Protein AF-0000000082425019 (afdb_homodimer)

Nearest PDB structures (foldseek):
  4k00-assembly1_A  TM=8.707E-01  e=5.272E-11  Synechocystis sp. PCC 6803 substr. Kazusa
  5v10-assembly1_B-2  TM=9.049E-01  e=1.355E-10  Pseudomonas aeruginosa PAO1
  5v10-assembly1_A-2  TM=8.389E-01  e=7.778E-11  Pseudomonas aeruginosa PAO1
  5vpj-assembly3_L  TM=8.781E-01  e=9.468E-10  Actinomadura verrucosospora
  5vpj-assembly1_A  TM=8.728E-01  e=1.001E-09  Actinomadura verrucosospora

Sequence (268 aa):
MPFIAKYMVYLSDTDAAGIVHFANYLRFVERAEEDFYRSMGLPKIYEFMPRIEAFIRYESPIRRGDSISVELSLEEARTRAVRYGFNIFNDSTGIRAAYGHVAAACVEMSEGTMRAIKCPREVIEAWTKVGGPTMPFIAKYMVYLSDTDAAGIVHFANYLRFVERAEEDFYRSMGLPKIYEFMPRIEAFIRYESPIRRGDSISVELSLEEARTRAVRYGFNIFNDSTGIRAAYGHVAAACVEMSEGTMRAIKCPREVIEAWTKVGGPT

Solvent-accessible surface area (backbone atoms only — not comparable to full-atom values): 13930 Å² total; per-residue (Å²): 88,60,45,76,40,76,45,75,37,48,72,88,47,36,43,97,84,61,26,49,35,78,52,47,55,55,51,52,52,48,51,40,50,51,52,50,31,42,76,70,74,40,70,69,55,65,80,36,36,56,66,41,32,39,38,40,38,46,70,44,87,50,41,65,73,33,38,34,36,39,35,38,28,28,70,43,81,50,67,41,30,40,30,30,34,37,40,32,29,30,63,75,79,70,43,64,23,32,38,42,36,39,29,28,32,24,40,45,82,51,96,90,36,82,38,81,35,71,49,54,65,69,59,55,53,55,41,61,59,21,30,42,91,126,87,61,46,75,42,75,47,76,38,48,70,86,47,37,43,99,84,60,27,50,34,77,53,48,56,55,50,53,50,49,51,39,51,50,51,50,32,42,76,69,74,39,70,72,55,64,81,36,36,57,65,41,32,41,38,39,39,49,70,43,87,49,41,66,74,33,36,34,38,40,36,36,27,29,69,43,81,51,66,41,29,39,30,30,34,38,38,32,31,31,62,76,79,68,42,63,25,31,36,39,36,40,29,29,32,24,41,42,83,51,97,89,36,81,39,82,35,70,47,53,65,70,58,54,52,55,42,61,58,22,28,43,90,126

Radius of gyration: 18.85 Å; Cα contacts (8 Å, |Δi|>4): 592; chains: 2; bounding box: 46×52×38 Å

Secondary structure (DSSP, 8-state):
--EEEEEE--GGGB-TTSSB-HHHHHHHHHHHHHHHHHHTT-TTGGGG--EEEEEEEE-S---TT-EEEEEEEEEEE-SSEEEEEEEEEETTTTEEEEEEEEEEE-EEEETTEEEE-PPPHHHHHHHHTS----/--EEEEEE--GGGB-TTSSB-HHHHHHHHHHHHHHHHHHTT-TTGGGG--EEEEEEEE-S---TT-EEEEEEEEEEE-SSEEEEEEEEEETTTTEEEEEEEEEEE-EEEETTEEEE-PPPHHHHHHHHHT----

pLDDT: mean 94.66, std 8.31, range [38.37, 98.93]

Foldseek 3Di:
DWQKDKDAAAPVQCDPVQFGDPVCVVVVVLVSVQVLCVVLVRNPQSVQWDWPDWDKDFDATHGHGWMKMKTKAWDDDDQFKTKIKIWIAGPVVRGTGMIIIIIIGGWDDDPNDTHTGGDDPSVVVSRVVNHDPD/DWQKDKDAAAPVQCDPVQFGDPVCVVVVVLVSVQVLCVVLVRNPQSVQWDWPDWDKDFDATHHHGWMKMKTKAWDDDDQFKTKIKIWIAGPVVRGTGMIIIIIIGGWDDDPNDTHTGGDDPSVVVSRVVNHDDD

Structure (mmCIF, N/CA/C/O backbone):
data_AF-0000000082425019-model_v1
#
loop_
_entity.id
_entity.type
_entity.pdbx_description
1 polymer Thioesterase
#
loop_
_atom_site.group_PDB
_atom_site.id
_atom_site.type_symbol
_atom_site.label_atom_id
_atom_site.label_alt_id
_atom_site.label_comp_id
_atom_site.label_asym_id
_atom_site.label_entity_id
_atom_site.label_seq_id
_atom_site.pdbx_PDB_ins_code
_atom_site.Cartn_x
_atom_site.Cartn_y
_atom_site.Cartn_z
_atom_site.occupancy
_atom_site.B_iso_or_equiv
_atom_site.auth_seq_id
_atom_site.auth_comp_id
_atom_site.auth_asym_id
_atom_site.auth_atom_id
_atom_site.pdbx_PDB_model_num
ATOM 1 N N . MET A 1 1 ? -16.131 11.904 15.981 1 90.99 1 MET A N 1
ATOM 2 C CA . MET A 1 1 ? -16.673 11.102 14.887 1 90.99 1 MET A CA 1
ATOM 3 C C . MET A 1 1 ? -15.652 10.953 13.764 1 90.99 1 MET A C 1
ATOM 5 O O . MET A 1 1 ? -14.922 11.896 13.454 1 90.99 1 MET A O 1
ATOM 9 N N . PRO A 1 2 ? -15.619 9.783 13.18 1 96.37 2 PRO A N 1
ATOM 10 C CA . PRO A 1 2 ? -14.658 9.609 12.089 1 96.37 2 PRO A CA 1
ATOM 11 C C . PRO A 1 2 ? -14.904 10.569 10.927 1 96.37 2 PRO A C 1
ATOM 13 O O . PRO A 1 2 ? -16.024 11.054 10.749 1 96.37 2 PRO A O 1
ATOM 16 N N . PHE A 1 3 ? -13.886 10.929 10.256 1 97.89 3 PHE A N 1
ATOM 17 C CA . PHE A 1 3 ? -14.006 11.671 9.007 1 97.89 3 PHE A CA 1
ATOM 18 C C . PHE A 1 3 ? -14.338 10.735 7.851 1 97.89 3 PHE A C 1
ATOM 20 O O . PHE A 1 3 ? -13.7 9.692 7.686 1 97.89 3 PHE A O 1
ATOM 27 N N . ILE A 1 4 ? -15.301 11.142 7.016 1 98.24 4 ILE A N 1
ATOM 28 C CA . ILE A 1 4 ? -15.715 10.292 5.905 1 98.24 4 ILE A CA 1
ATOM 29 C C . ILE A 1 4 ? -15.598 11.066 4.593 1 98.24 4 ILE A C 1
ATOM 31 O O . ILE A 1 4 ? -16.087 12.192 4.484 1 98.24 4 ILE A O 1
ATOM 35 N N . ALA A 1 5 ? -14.936 10.55 3.606 1 98.64 5 ALA A N 1
ATOM 36 C CA . ALA A 1 5 ? -14.847 11.07 2.244 1 98.64 5 ALA A CA 1
ATOM 37 C C . ALA A 1 5 ? -15.371 10.054 1.234 1 98.64 5 ALA A C 1
ATOM 39 O O . ALA A 1 5 ? -15.228 8.844 1.43 1 98.64 5 ALA A O 1
ATOM 40 N N . LYS A 1 6 ? -15.931 10.557 0.146 1 98.65 6 LYS A N 1
ATOM 41 C CA . LYS A 1 6 ? -16.508 9.688 -0.876 1 98.65 6 LYS A CA 1
ATOM 42 C C . LYS A 1 6 ? -15.822 9.895 -2.223 1 98.65 6 LYS A C 1
ATOM 44 O O . LYS A 1 6 ? -15.499 11.025 -2.594 1 98.65 6 LYS A O 1
ATOM 49 N N . TYR A 1 7 ? -15.708 8.779 -2.901 1 98.78 7 TYR A N 1
ATOM 50 C CA . TYR A 1 7 ? -15.052 8.848 -4.202 1 98.78 7 TYR A CA 1
ATOM 51 C C . TYR A 1 7 ? -15.724 7.914 -5.202 1 98.78 7 TYR A C 1
ATOM 53 O O . TYR A 1 7 ? -16.293 6.889 -4.818 1 98.78 7 TYR A O 1
ATOM 61 N N . MET A 1 8 ? -15.602 8.291 -6.432 1 98.58 8 MET A N 1
ATOM 62 C CA . MET A 1 8 ? -15.953 7.408 -7.541 1 98.58 8 MET A CA 1
ATOM 63 C C . MET A 1 8 ? -14.733 6.63 -8.024 1 98.58 8 MET A C 1
ATOM 65 O O . MET A 1 8 ? -13.627 7.17 -8.073 1 98.58 8 MET A O 1
ATOM 69 N N . VAL A 1 9 ? -14.989 5.385 -8.391 1 98.79 9 VAL A N 1
ATOM 70 C CA . VAL A 1 9 ? -13.911 4.547 -8.906 1 98.79 9 VAL A CA 1
ATOM 71 C C . VAL A 1 9 ? -13.882 4.622 -10.431 1 98.79 9 VAL A C 1
ATOM 73 O O . VAL A 1 9 ? -14.878 4.319 -11.093 1 98.79 9 VAL A O 1
ATOM 76 N N . TYR A 1 10 ? -12.793 4.971 -11.006 1 98.68 10 TYR A N 1
ATOM 77 C CA . TYR A 1 10 ? -12.625 5.12 -12.447 1 98.68 10 TYR A CA 1
ATOM 78 C C . TYR A 1 10 ? -11.849 3.945 -13.03 1 98.68 10 TYR A C 1
ATOM 80 O O . TYR A 1 10 ? -11.304 3.124 -12.289 1 98.68 10 TYR A O 1
ATOM 88 N N . LEU A 1 11 ? -11.799 3.854 -14.299 1 98.21 11 LEU A N 1
ATOM 89 C CA . LEU A 1 11 ? -11.116 2.776 -15.005 1 98.21 11 LEU A CA 1
ATOM 90 C C . LEU A 1 11 ? -9.635 2.742 -14.642 1 98.21 11 LEU A C 1
ATOM 92 O O . LEU A 1 11 ? -9.055 1.666 -14.481 1 98.21 11 LEU A O 1
ATOM 96 N N . SER A 1 12 ? -8.962 3.855 -14.455 1 97.9 12 SER A N 1
ATOM 97 C CA . SER A 1 12 ? -7.534 3.972 -14.178 1 97.9 12 SER A CA 1
ATOM 98 C C . SER A 1 12 ? -7.193 3.429 -12.794 1 97.9 12 SER A C 1
ATOM 100 O O . SER A 1 12 ? -6.022 3.21 -12.479 1 97.9 12 SER A O 1
ATOM 102 N N . ASP A 1 13 ? -8.236 3.24 -11.967 1 98.35 13 ASP A N 1
ATOM 103 C CA . ASP A 1 13 ? -8.02 2.711 -10.624 1 98.35 13 ASP A CA 1
ATOM 104 C C . ASP A 1 13 ? -7.938 1.186 -10.641 1 98.35 13 ASP A C 1
ATOM 106 O O . ASP A 1 13 ? -7.557 0.569 -9.644 1 98.35 13 ASP A O 1
ATOM 110 N N . THR A 1 14 ? -8.375 0.572 -11.762 1 97.24 14 THR A N 1
ATOM 111 C CA . THR A 1 14 ? -8.531 -0.877 -11.822 1 97.24 14 THR A CA 1
ATOM 112 C C . THR A 1 14 ? -7.343 -1.52 -12.532 1 97.24 14 THR A C 1
ATOM 114 O O . THR A 1 14 ? -6.466 -0.821 -13.043 1 97.24 14 THR A O 1
ATOM 117 N N . ASP A 1 15 ? -7.299 -2.84 -12.409 1 94.48 15 ASP A N 1
ATOM 118 C CA . ASP A 1 15 ? -6.235 -3.6 -13.058 1 94.48 15 ASP A CA 1
ATOM 119 C C . ASP A 1 15 ? -6.81 -4.632 -14.026 1 94.48 15 ASP A C 1
ATOM 121 O O . ASP A 1 15 ? -7.994 -4.583 -14.362 1 94.48 15 ASP A O 1
ATOM 125 N N . ALA A 1 16 ? -5.962 -5.526 -14.578 1 90.96 16 ALA A N 1
ATOM 126 C CA . ALA A 1 16 ? -6.332 -6.463 -15.636 1 90.96 16 ALA A CA 1
ATOM 127 C C . ALA A 1 16 ? -7.351 -7.482 -15.134 1 90.96 16 ALA A C 1
ATOM 129 O O . ALA A 1 16 ? -8.008 -8.156 -15.93 1 90.96 16 ALA A O 1
ATOM 130 N N . ALA A 1 17 ? -7.48 -7.617 -13.744 1 89.28 17 ALA A N 1
ATOM 131 C CA . ALA A 1 17 ? -8.46 -8.537 -13.174 1 89.28 17 ALA A CA 1
ATOM 132 C C . ALA A 1 17 ? -9.84 -7.89 -13.097 1 89.28 17 ALA A C 1
ATOM 134 O O . ALA A 1 17 ? -10.802 -8.517 -12.647 1 89.28 17 ALA A O 1
ATOM 135 N N . GLY A 1 18 ? -9.932 -6.569 -13.481 1 91.44 18 GLY A N 1
ATOM 136 C CA . GLY A 1 18 ? -11.211 -5.878 -13.534 1 91.44 18 GLY A CA 1
ATOM 137 C C . GLY A 1 18 ? -11.629 -5.293 -12.199 1 91.44 18 GLY A C 1
ATOM 138 O O . GLY A 1 18 ? -12.798 -4.955 -12.002 1 91.44 18 GLY A O 1
ATOM 139 N N . ILE A 1 19 ? -10.726 -5.258 -11.294 1 94.92 19 ILE A N 1
ATOM 140 C CA . ILE A 1 19 ? -11.007 -4.715 -9.97 1 94.92 19 ILE A CA 1
ATOM 141 C C . ILE A 1 19 ? -9.978 -3.641 -9.624 1 94.92 19 ILE A C 1
ATOM 143 O O . ILE A 1 19 ? -8.971 -3.49 -10.32 1 94.92 19 ILE A O 1
ATOM 147 N N . VAL A 1 20 ? -10.253 -2.879 -8.614 1 97.82 20 VAL A N 1
ATOM 148 C CA . VAL A 1 20 ? -9.301 -1.869 -8.164 1 97.82 20 VAL A CA 1
ATOM 149 C C . VAL A 1 20 ? -7.981 -2.536 -7.782 1 97.82 20 VAL A C 1
ATOM 151 O O . VAL A 1 20 ? -7.969 -3.528 -7.05 1 97.82 20 VAL A O 1
ATOM 154 N N . HIS A 1 21 ? -6.903 -1.988 -8.275 1 97.85 21 HIS A N 1
ATOM 155 C CA . HIS A 1 21 ? -5.571 -2.466 -7.924 1 97.85 21 HIS A CA 1
ATOM 156 C C . HIS A 1 21 ? -5.312 -2.329 -6.428 1 97.85 21 HIS A C 1
ATOM 158 O O . HIS A 1 21 ? -5.643 -1.304 -5.828 1 97.85 21 HIS A O 1
ATOM 164 N N . PHE A 1 22 ? -4.684 -3.283 -5.834 1 98.2 22 PHE A N 1
ATOM 165 C CA . PHE A 1 22 ? -4.565 -3.339 -4.381 1 98.2 22 PHE A CA 1
ATOM 166 C C . PHE A 1 22 ? -3.804 -2.128 -3.853 1 98.2 22 PHE A C 1
ATOM 168 O O . PHE A 1 22 ? -4.118 -1.612 -2.779 1 98.2 22 PHE A O 1
ATOM 175 N N . ALA A 1 23 ? -2.81 -1.614 -4.569 1 98.38 23 ALA A N 1
ATOM 176 C CA . ALA A 1 23 ? -2.03 -0.461 -4.126 1 98.38 23 ALA A CA 1
ATOM 177 C C . ALA A 1 23 ? -2.868 0.814 -4.16 1 98.38 23 ALA A C 1
ATOM 179 O O . ALA A 1 23 ? -2.579 1.774 -3.443 1 98.38 23 ALA A O 1
ATOM 180 N N . ASN A 1 24 ? -3.902 0.846 -4.974 1 98.61 24 ASN A N 1
ATOM 181 C CA . ASN A 1 24 ? -4.706 2.053 -5.138 1 98.61 24 ASN A CA 1
ATOM 182 C C . ASN A 1 24 ? -5.621 2.283 -3.938 1 98.61 24 ASN A C 1
ATOM 184 O O . ASN A 1 24 ? -6.101 3.398 -3.723 1 98.61 24 ASN A O 1
ATOM 188 N N . TYR A 1 25 ? -5.862 1.265 -3.146 1 98.9 25 TYR A N 1
ATOM 189 C CA . TYR A 1 25 ? -6.605 1.462 -1.906 1 98.9 25 TYR A CA 1
ATOM 190 C C . TYR A 1 25 ? -5.906 2.474 -1.007 1 98.9 25 TYR A C 1
ATOM 192 O O . TYR A 1 25 ? -6.557 3.333 -0.406 1 98.9 25 TYR A O 1
ATOM 200 N N . LEU A 1 26 ? -4.601 2.369 -0.98 1 98.82 26 LEU A N 1
ATOM 201 C CA . LEU A 1 26 ? -3.832 3.296 -0.156 1 98.82 26 LEU A CA 1
ATOM 202 C C . LEU A 1 26 ? -3.867 4.703 -0.744 1 98.82 26 LEU A C 1
ATOM 204 O O . LEU A 1 26 ? -3.81 5.69 -0.007 1 98.82 26 LEU A O 1
ATOM 208 N N . ARG A 1 27 ? -4.026 4.805 -2.036 1 98.44 27 ARG A N 1
ATOM 209 C CA . ARG A 1 27 ? -4.163 6.119 -2.655 1 98.44 27 ARG A CA 1
ATOM 210 C C . ARG A 1 27 ? -5.504 6.754 -2.301 1 98.44 27 ARG A C 1
ATOM 212 O O . ARG A 1 27 ? -5.593 7.971 -2.125 1 98.44 27 ARG A O 1
ATOM 219 N N . PHE A 1 28 ? -6.538 5.941 -2.176 1 98.86 28 PHE A N 1
ATOM 220 C CA . PHE A 1 28 ? -7.816 6.456 -1.698 1 98.86 28 PHE A CA 1
ATOM 221 C C . PHE A 1 28 ? -7.691 6.975 -0.271 1 98.86 28 PHE A C 1
ATOM 223 O O . PHE A 1 28 ? -8.24 8.027 0.063 1 98.86 28 PHE A O 1
ATOM 230 N N . VAL A 1 29 ? -6.971 6.242 0.548 1 98.79 29 VAL A N 1
ATOM 231 C CA . VAL A 1 29 ? -6.762 6.643 1.935 1 98.79 29 VAL A CA 1
ATOM 232 C C . VAL A 1 29 ? -5.987 7.958 1.982 1 98.79 29 VAL A C 1
ATOM 234 O O . VAL A 1 29 ? -6.317 8.853 2.763 1 98.79 29 VAL A O 1
ATOM 237 N N . GLU A 1 30 ? -5.004 8.039 1.16 1 98.01 30 GLU A N 1
ATOM 238 C CA . GLU A 1 30 ? -4.229 9.273 1.071 1 98.01 30 GLU A CA 1
ATOM 239 C C . GLU A 1 30 ? -5.112 10.453 0.678 1 98.01 30 GLU A C 1
ATOM 241 O O . GLU A 1 30 ? -5.017 11.531 1.269 1 98.01 30 GLU A O 1
ATOM 246 N N . ARG A 1 31 ? -5.91 10.298 -0.337 1 97.87 31 ARG A N 1
ATOM 247 C CA . ARG A 1 31 ? -6.812 11.354 -0.782 1 97.87 31 ARG A CA 1
ATOM 248 C C . ARG A 1 31 ? -7.753 11.78 0.34 1 97.87 31 ARG A C 1
ATOM 250 O O . ARG A 1 31 ? -7.998 12.972 0.533 1 97.87 31 ARG A O 1
ATOM 257 N N . ALA A 1 32 ? -8.213 10.776 1.033 1 98.49 32 ALA A N 1
ATOM 258 C CA . ALA A 1 32 ? -9.088 11.075 2.164 1 98.49 32 ALA A CA 1
ATOM 259 C C . ALA A 1 32 ? -8.35 11.879 3.23 1 98.49 32 ALA A C 1
ATOM 261 O O . ALA A 1 32 ? -8.919 12.791 3.834 1 98.49 32 ALA A O 1
ATOM 262 N N . GLU A 1 33 ? -7.156 11.479 3.524 1 97.61 33 GLU A N 1
ATOM 263 C CA . GLU A 1 33 ? -6.358 12.234 4.485 1 97.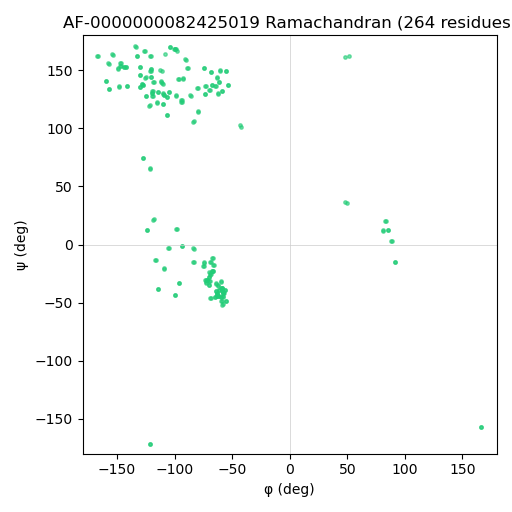61 33 GLU A CA 1
ATOM 264 C C . GLU A 1 33 ? -6.181 13.683 4.039 1 97.61 33 GLU A C 1
ATOM 266 O O . GLU A 1 33 ? -6.291 14.605 4.849 1 97.61 33 GLU A O 1
ATOM 271 N N . GLU A 1 34 ? -5.878 13.875 2.748 1 97.12 34 GLU A N 1
ATOM 272 C CA . GLU A 1 34 ? -5.738 15.229 2.22 1 97.12 34 GLU A CA 1
ATOM 273 C C . GLU A 1 34 ? -7.031 16.022 2.385 1 97.12 34 GLU A C 1
ATOM 275 O O . GLU A 1 34 ? -7.004 17.186 2.791 1 97.12 34 GLU A O 1
ATOM 280 N N . ASP A 1 35 ? -8.121 15.413 2.059 1 97.95 35 ASP A N 1
ATOM 281 C CA . ASP A 1 35 ? -9.42 16.058 2.223 1 97.95 35 ASP A CA 1
ATOM 282 C C . ASP A 1 35 ? -9.683 16.395 3.689 1 97.95 35 ASP A C 1
ATOM 284 O O . ASP A 1 35 ? -10.257 17.442 3.997 1 97.95 35 ASP A O 1
ATOM 288 N N . PHE A 1 36 ? -9.271 15.481 4.562 1 97.67 36 PHE A N 1
ATOM 289 C CA . PHE A 1 36 ? -9.408 15.702 5.996 1 97.67 36 PHE A CA 1
ATOM 290 C C . PHE A 1 36 ? -8.666 16.962 6.424 1 97.67 36 PHE A C 1
ATOM 292 O O . PHE A 1 36 ? -9.257 17.867 7.016 1 97.67 36 PHE A O 1
ATOM 299 N N . TYR A 1 37 ? -7.44 17.046 6.052 1 96.89 37 TYR A N 1
ATOM 300 C CA . TYR A 1 37 ? -6.653 18.212 6.439 1 96.89 37 TYR A CA 1
ATOM 301 C C . TYR A 1 37 ? -7.219 19.483 5.819 1 96.89 37 TYR A C 1
ATOM 303 O O . TYR A 1 37 ? -7.246 20.536 6.46 1 96.89 37 TYR A O 1
ATOM 311 N N . ARG A 1 38 ? -7.648 19.396 4.574 1 96.89 38 ARG A N 1
ATOM 312 C CA . ARG A 1 38 ? -8.275 20.546 3.931 1 96.89 38 ARG A CA 1
ATOM 313 C C . ARG A 1 38 ? -9.493 21.017 4.719 1 96.89 38 ARG A C 1
ATOM 315 O O . ARG A 1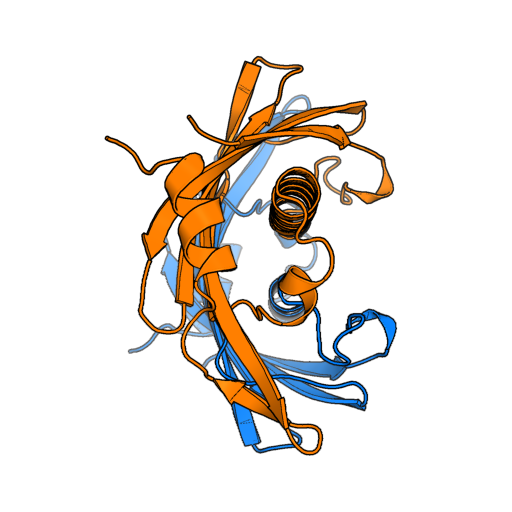 38 ? -9.677 22.218 4.928 1 96.89 38 ARG A O 1
ATOM 322 N N . SER A 1 39 ? -10.283 20.108 5.188 1 96.82 39 SER A N 1
ATOM 323 C CA . SER A 1 39 ? -11.501 20.423 5.927 1 96.82 39 SER A CA 1
ATOM 324 C C . SER A 1 39 ? -11.181 21.073 7.269 1 96.82 39 SER A C 1
ATOM 326 O O . SER A 1 39 ? -12.025 21.758 7.85 1 96.82 39 SER A O 1
ATOM 328 N N . MET A 1 40 ? -9.973 20.84 7.766 1 95.42 40 MET 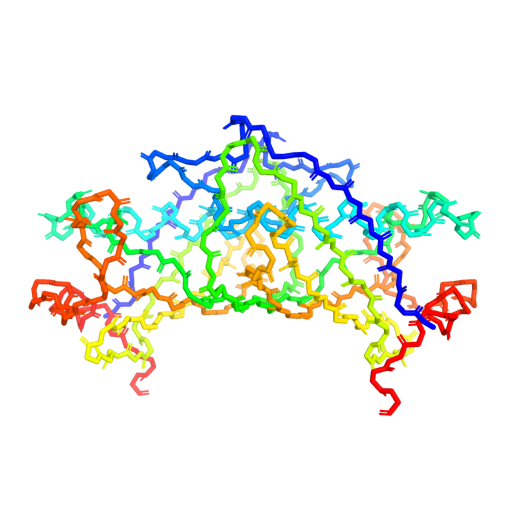A N 1
ATOM 329 C CA . MET A 1 40 ? -9.542 21.389 9.048 1 95.42 40 MET A CA 1
ATOM 330 C C . MET A 1 40 ? -8.808 22.712 8.855 1 95.42 40 MET A C 1
ATOM 332 O O . MET A 1 40 ? -8.256 23.265 9.807 1 95.42 40 MET A O 1
ATOM 336 N N . GLY A 1 41 ? -8.629 23.185 7.616 1 95.71 41 GLY A N 1
ATOM 337 C CA . GLY A 1 41 ? -7.933 24.429 7.328 1 95.71 41 GLY A CA 1
ATOM 338 C C . GLY A 1 41 ? -6.425 24.272 7.282 1 95.71 41 GLY A C 1
ATOM 339 O O . GLY A 1 41 ? -5.688 25.233 7.511 1 95.71 41 GLY A O 1
ATOM 340 N N . LEU A 1 42 ? -5.97 22.977 7.08 1 94.99 42 LEU A N 1
ATOM 341 C CA . LEU A 1 42 ? -4.544 22.675 7.033 1 94.99 42 LEU A CA 1
ATOM 342 C C . LEU A 1 42 ? -4.169 22.03 5.703 1 94.99 42 LEU A C 1
ATOM 344 O O . LEU A 1 42 ? -3.598 20.937 5.677 1 94.99 42 LEU A O 1
ATOM 348 N N . PRO A 1 43 ? -4.268 22.709 4.606 1 91.31 43 PRO A N 1
ATOM 349 C CA . PRO A 1 43 ? -4.10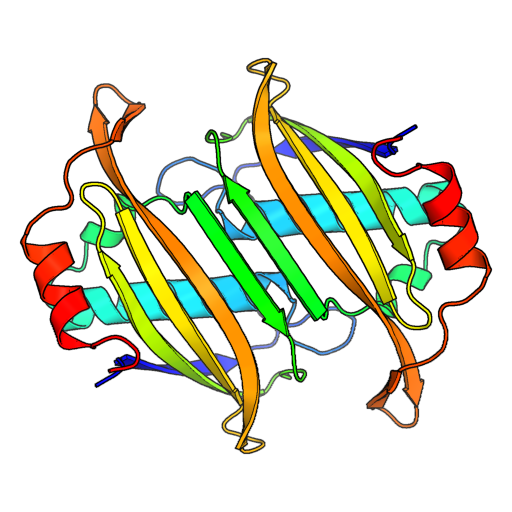3 22.07 3.299 1 91.31 43 PRO A CA 1
ATOM 350 C C . PRO A 1 43 ? -2.645 21.749 2.978 1 91.31 43 PRO A C 1
ATOM 352 O O . PRO A 1 43 ? -2.369 20.886 2.141 1 91.31 43 PRO A O 1
ATOM 355 N N . LYS A 1 44 ? -1.632 22.281 3.653 1 88.97 44 LYS A N 1
ATOM 356 C CA . LYS A 1 44 ? -0.238 22.118 3.254 1 88.97 44 LYS A CA 1
ATOM 357 C C . LYS A 1 44 ? 0.486 21.137 4.172 1 88.97 44 LYS A C 1
ATOM 359 O O . LYS A 1 44 ? 1.652 20.81 3.943 1 88.97 44 LYS A O 1
ATOM 364 N N . ILE A 1 45 ? -0.169 20.637 5.185 1 88.42 45 ILE A N 1
ATOM 365 C CA . ILE A 1 45 ? 0.493 19.854 6.223 1 88.42 45 ILE A CA 1
ATOM 366 C C . ILE A 1 45 ? 0.869 18.48 5.672 1 88.42 45 ILE A C 1
ATOM 368 O O . ILE A 1 45 ? 1.881 17.9 6.072 1 88.42 45 ILE A O 1
ATOM 372 N N . TYR A 1 46 ? 0.07 18.014 4.734 1 83.88 46 TYR A N 1
ATOM 373 C CA . TYR A 1 46 ? 0.233 16.658 4.222 1 83.88 46 TYR A CA 1
ATOM 374 C C . TYR A 1 46 ? 1.614 16.472 3.603 1 83.88 46 TYR A C 1
ATOM 376 O O . TYR A 1 46 ? 2.208 15.396 3.708 1 83.88 46 TYR A O 1
ATOM 384 N N . GLU A 1 47 ? 2.206 17.486 3.024 1 83.9 47 GLU A N 1
ATOM 385 C CA . GLU A 1 47 ? 3.487 17.426 2.328 1 83.9 47 GLU A CA 1
ATOM 386 C C . GLU A 1 47 ? 4.63 17.142 3.298 1 83.9 47 GLU A C 1
ATOM 388 O O . GLU A 1 47 ? 5.723 16.754 2.881 1 83.9 47 GLU A O 1
ATOM 393 N N . PHE A 1 48 ? 4.375 17.22 4.537 1 87.62 48 PHE A N 1
ATOM 394 C CA . PHE A 1 48 ? 5.416 17.093 5.55 1 87.62 48 PHE A CA 1
ATOM 395 C C . PHE A 1 48 ? 5.15 15.893 6.452 1 87.62 48 PHE A C 1
ATOM 397 O O . PHE A 1 48 ? 5.578 15.871 7.608 1 87.62 48 PHE A O 1
ATOM 404 N N . MET A 1 49 ? 4.392 15.032 5.945 1 93.67 49 MET A N 1
ATOM 405 C CA . MET A 1 49 ? 4.043 13.86 6.743 1 93.67 49 MET A CA 1
ATOM 406 C C . MET A 1 49 ? 4.321 12.574 5.971 1 93.67 49 MET A C 1
ATOM 408 O O . MET A 1 49 ? 3.391 11.884 5.55 1 93.67 49 MET A O 1
ATOM 412 N N . PRO A 1 50 ? 5.553 12.19 5.831 1 95.25 50 PRO A N 1
ATOM 413 C CA . PRO A 1 50 ? 5.852 10.919 5.166 1 95.25 50 PRO A CA 1
ATOM 414 C C . PRO A 1 50 ? 5.29 9.714 5.917 1 95.25 50 PRO A C 1
ATOM 416 O O . PRO A 1 50 ? 5.243 9.718 7.15 1 95.25 50 PRO A O 1
ATOM 419 N N . ARG A 1 51 ? 4.846 8.732 5.179 1 97.45 51 ARG A N 1
ATOM 420 C CA . ARG A 1 51 ? 4.367 7.491 5.779 1 97.45 51 ARG A CA 1
ATOM 421 C C . ARG A 1 51 ? 5.528 6.651 6.299 1 97.45 51 ARG A C 1
ATOM 423 O O . ARG A 1 51 ? 6.541 6.49 5.615 1 97.45 51 ARG A O 1
ATOM 430 N N . ILE A 1 52 ? 5.365 6.105 7.477 1 98.2 52 ILE A N 1
ATOM 431 C CA . ILE A 1 52 ? 6.43 5.282 8.039 1 98.2 52 ILE A CA 1
ATOM 432 C C . ILE A 1 52 ? 5.939 3.845 8.205 1 98.2 52 ILE A C 1
ATOM 434 O O . ILE A 1 52 ? 6.736 2.932 8.431 1 98.2 52 ILE A O 1
ATOM 438 N N . GLU A 1 53 ? 4.611 3.688 8.093 1 98.78 53 GLU A N 1
ATOM 439 C CA . GLU A 1 53 ? 4.01 2.363 8.213 1 98.78 53 GLU A CA 1
ATOM 440 C C . GLU A 1 53 ? 2.627 2.324 7.569 1 98.78 53 GLU A C 1
ATOM 442 O O . GLU A 1 53 ? 1.862 3.285 7.672 1 98.78 53 GLU A O 1
ATOM 447 N N . ALA A 1 54 ? 2.297 1.247 6.903 1 98.9 54 ALA A N 1
ATOM 448 C CA . ALA A 1 54 ? 0.94 0.997 6.423 1 98.9 54 ALA A CA 1
ATOM 449 C C . ALA A 1 54 ? 0.568 -0.475 6.572 1 98.9 54 ALA A C 1
ATOM 451 O O . ALA A 1 54 ? 1.395 -1.359 6.335 1 98.9 54 ALA A O 1
ATOM 452 N N . PHE A 1 55 ? -0.593 -0.704 7.021 1 98.92 55 PHE A N 1
ATOM 453 C CA . PHE A 1 55 ? -1.21 -2.022 7.1 1 98.92 55 PHE A CA 1
ATOM 454 C C . PHE A 1 55 ? -2.605 -2.005 6.487 1 98.92 55 PHE A C 1
ATOM 456 O O . PHE A 1 55 ? -3.391 -1.091 6.746 1 98.92 55 PHE A O 1
ATOM 463 N N . ILE A 1 56 ? -2.936 -3.021 5.667 1 98.92 56 ILE A N 1
ATOM 464 C CA . ILE A 1 56 ? -4.256 -3.068 5.049 1 98.92 56 ILE A CA 1
ATOM 465 C C . ILE A 1 56 ? -4.687 -4.521 4.862 1 98.92 56 ILE A C 1
ATOM 467 O O . ILE A 1 56 ? -3.884 -5.366 4.46 1 98.92 56 ILE A O 1
ATOM 471 N N . ARG A 1 57 ? -5.856 -4.774 5.179 1 98.9 57 ARG A N 1
ATOM 472 C CA . ARG A 1 57 ? -6.554 -6.017 4.868 1 98.9 57 ARG A CA 1
ATOM 473 C C . ARG A 1 57 ? -7.636 -5.789 3.818 1 98.9 57 ARG A C 1
ATOM 475 O O . ARG A 1 57 ? -8.419 -4.843 3.921 1 98.9 57 ARG A O 1
ATOM 482 N N . TYR A 1 58 ? -7.606 -6.615 2.815 1 98.57 58 TYR A N 1
ATOM 483 C CA . TYR A 1 58 ? -8.583 -6.545 1.734 1 98.57 58 TYR A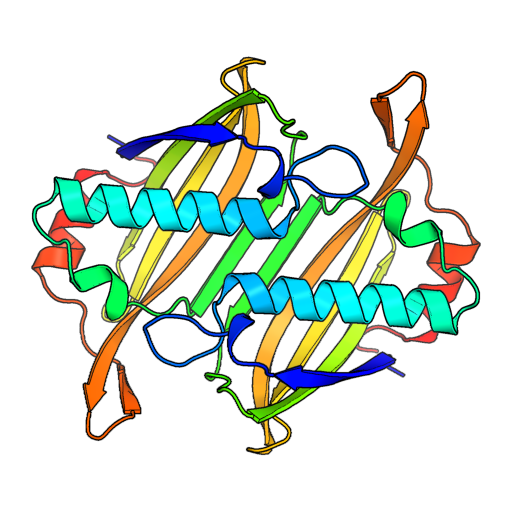 CA 1
ATOM 484 C C . TYR A 1 58 ? -9.697 -7.565 1.939 1 98.57 58 TYR A C 1
ATOM 486 O O . TYR A 1 58 ? -9.433 -8.76 2.09 1 98.57 58 TYR A O 1
ATOM 494 N N . GLU A 1 59 ? -10.891 -7.144 1.894 1 97.75 59 GLU A N 1
ATOM 495 C CA . GLU A 1 59 ? -11.989 -8.036 2.252 1 97.75 59 GLU A CA 1
ATOM 496 C C . GLU A 1 59 ? -12.876 -8.331 1.046 1 97.75 59 GLU A C 1
ATOM 498 O O . GLU A 1 59 ? -13.427 -9.428 0.927 1 97.75 59 GLU A O 1
ATOM 503 N N . SER A 1 60 ? -13.12 -7.358 0.202 1 96.22 60 SER A N 1
ATOM 504 C CA . SER A 1 60 ? -13.943 -7.53 -0.99 1 96.22 60 SER A CA 1
ATOM 505 C C . SER A 1 60 ? -13.482 -6.612 -2.118 1 96.22 60 SER A C 1
ATOM 507 O O . SER A 1 60 ? -12.921 -5.544 -1.865 1 96.22 60 SER A O 1
ATOM 509 N N . PRO A 1 61 ? -13.717 -7.052 -3.329 1 95.45 61 PRO A N 1
ATOM 510 C CA . PRO A 1 61 ? -13.246 -6.244 -4.456 1 95.45 61 PRO A CA 1
ATOM 511 C C . PRO A 1 61 ? -14.102 -5.001 -4.689 1 95.45 61 PRO A C 1
ATOM 513 O O . PRO A 1 61 ? -15.263 -4.96 -4.274 1 95.45 61 PRO A O 1
ATOM 516 N N . ILE A 1 62 ? -13.496 -3.977 -5.236 1 97.46 62 ILE A N 1
ATOM 517 C CA . ILE A 1 62 ? -14.144 -2.781 -5.763 1 97.46 62 ILE A CA 1
ATOM 518 C C . ILE A 1 62 ? -14.003 -2.745 -7.283 1 97.46 62 ILE A C 1
ATOM 520 O O . ILE A 1 62 ? -12.955 -3.106 -7.824 1 97.46 62 ILE A O 1
ATOM 524 N N . ARG A 1 63 ? -15.011 -2.335 -8.023 1 96.73 63 ARG A N 1
ATOM 525 C CA . ARG A 1 63 ? -15.008 -2.342 -9.482 1 96.73 63 ARG A CA 1
ATOM 526 C C . ARG A 1 63 ? -15.229 -0.938 -10.036 1 96.73 63 ARG A C 1
ATOM 528 O O . ARG A 1 63 ? -15.649 -0.036 -9.308 1 96.73 63 ARG A O 1
ATOM 535 N N . ARG A 1 64 ? -14.888 -0.79 -11.294 1 97.98 64 ARG A N 1
ATOM 536 C CA . ARG A 1 64 ? -15.16 0.476 -11.967 1 97.98 64 ARG A CA 1
ATOM 537 C C . ARG A 1 64 ? -16.631 0.858 -11.841 1 97.98 64 ARG A C 1
ATOM 539 O O . ARG A 1 64 ? -17.514 0.014 -12.008 1 97.98 64 ARG A O 1
ATOM 546 N N . GLY A 1 65 ? -16.809 2.153 -11.564 1 98.12 65 GLY A N 1
ATOM 547 C CA . GLY A 1 65 ? -18.175 2.643 -11.472 1 98.12 65 GLY A CA 1
ATOM 548 C C . GLY A 1 65 ? -18.739 2.578 -10.065 1 98.12 65 GLY A C 1
ATOM 549 O O . GLY A 1 65 ? -19.762 3.199 -9.771 1 98.12 65 GLY A O 1
ATOM 550 N N . ASP A 1 66 ? -18.077 1.82 -9.202 1 98.38 66 ASP A N 1
ATOM 551 C CA . ASP A 1 66 ? -18.501 1.798 -7.805 1 98.38 66 ASP A CA 1
ATOM 552 C C . ASP A 1 66 ? -18.231 3.14 -7.128 1 98.38 66 ASP A C 1
ATOM 554 O O . ASP A 1 66 ? -17.311 3.863 -7.517 1 98.38 66 ASP A O 1
ATOM 558 N N . SER A 1 67 ? -19.051 3.492 -6.19 1 98.68 67 SER A N 1
ATOM 559 C CA . SER A 1 67 ? -18.756 4.548 -5.227 1 98.68 67 SER A CA 1
ATOM 560 C C . SER A 1 67 ? -18.223 3.971 -3.92 1 98.68 67 SER A C 1
ATOM 562 O O . SER A 1 67 ? -18.675 2.916 -3.47 1 98.68 67 SER A O 1
ATOM 564 N N . ILE A 1 68 ? -17.245 4.691 -3.327 1 98.88 68 ILE A N 1
ATOM 565 C CA . ILE A 1 68 ? -16.678 4.195 -2.079 1 98.88 68 ILE A CA 1
ATOM 566 C C . ILE A 1 68 ? -16.669 5.311 -1.036 1 98.88 68 ILE A C 1
ATOM 568 O O . ILE A 1 68 ? -16.651 6.494 -1.385 1 98.88 68 ILE A O 1
ATOM 572 N N . SER A 1 69 ? -16.721 4.887 0.228 1 98.86 69 SER A N 1
ATOM 573 C CA . SER A 1 69 ? -16.498 5.756 1.38 1 98.86 69 SER A CA 1
ATOM 574 C C . SER A 1 69 ? -15.242 5.35 2.143 1 98.86 69 SER A C 1
ATOM 576 O O . SER A 1 69 ? -15.049 4.171 2.449 1 98.86 69 SER A O 1
ATOM 578 N N . VAL A 1 70 ? -14.44 6.333 2.403 1 98.86 70 VAL A N 1
ATOM 579 C CA . VAL A 1 70 ? -13.239 6.138 3.209 1 98.86 70 VAL A CA 1
ATOM 580 C C . VAL A 1 70 ? -13.405 6.831 4.559 1 98.86 70 VAL A C 1
ATOM 582 O O . VAL A 1 70 ? -13.591 8.049 4.62 1 98.86 70 VAL A O 1
ATOM 585 N N . GLU A 1 71 ? -13.303 6.026 5.6 1 98.58 71 GLU A N 1
ATOM 586 C CA . GLU A 1 71 ? -13.414 6.525 6.968 1 98.58 71 GLU A CA 1
ATOM 587 C C . GLU A 1 71 ? -12.048 6.583 7.646 1 98.58 71 GLU A C 1
ATOM 589 O O . GLU A 1 71 ? -11.298 5.605 7.628 1 98.58 71 GLU A O 1
ATOM 594 N N . LEU A 1 72 ? -11.775 7.73 8.257 1 98.5 72 LEU A N 1
ATOM 595 C CA . LEU A 1 72 ? -10.528 7.913 8.993 1 98.5 72 LEU A CA 1
ATOM 596 C C . LEU A 1 72 ? -10.804 8.196 10.466 1 98.5 72 LEU A C 1
ATOM 598 O O . LEU A 1 72 ? -11.73 8.94 10.797 1 98.5 72 LEU A O 1
ATOM 602 N N . SER A 1 73 ? -9.991 7.604 11.292 1 98.08 73 SER A N 1
ATOM 603 C CA . SER A 1 73 ? -10.047 7.899 12.72 1 98.08 73 SER A CA 1
ATOM 604 C C . SER A 1 73 ? -8.665 7.804 13.359 1 98.08 73 SER A C 1
ATOM 606 O O . SER A 1 73 ? -7.822 7.022 12.914 1 98.08 73 SER A O 1
ATOM 608 N N . LEU A 1 74 ? -8.462 8.535 14.449 1 97.79 74 LEU A N 1
ATOM 609 C CA . LEU A 1 74 ? -7.195 8.501 15.17 1 97.79 74 LEU A CA 1
ATOM 610 C C . LEU A 1 74 ? -7.046 7.198 15.948 1 97.79 74 LEU A C 1
ATOM 612 O O . LEU A 1 74 ? -7.966 6.786 16.659 1 97.79 74 LEU A O 1
ATOM 616 N N . GLU A 1 75 ? -5.961 6.581 15.783 1 97.63 75 GLU A N 1
ATOM 617 C CA . GLU A 1 75 ? -5.637 5.44 16.634 1 97.63 75 GLU A CA 1
ATOM 618 C C . GLU A 1 75 ? -4.676 5.838 17.75 1 97.63 75 GLU A C 1
ATOM 620 O O . GLU A 1 75 ? -4.866 5.456 18.906 1 97.63 75 GLU A O 1
ATOM 625 N N . GLU A 1 76 ? -3.698 6.605 17.354 1 96.35 76 GLU A N 1
AT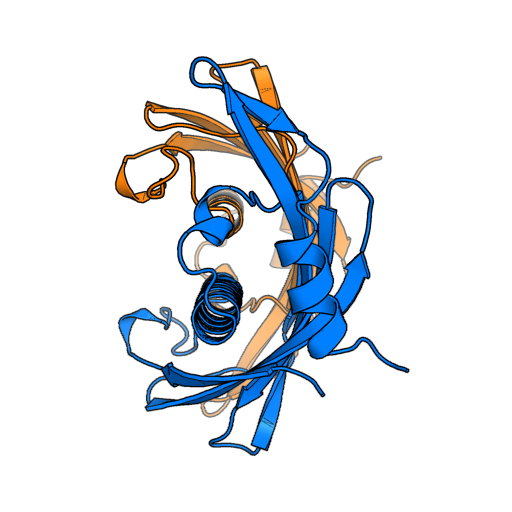OM 626 C CA . GLU A 1 76 ? -2.659 6.988 18.306 1 96.35 76 GLU A CA 1
ATOM 627 C C . GLU A 1 76 ? -1.96 8.273 17.872 1 96.35 76 GLU A C 1
ATOM 629 O O . GLU A 1 76 ? -1.623 8.437 16.697 1 96.35 76 GLU A O 1
ATOM 634 N N . ALA A 1 77 ? -1.782 9.15 18.751 1 94.85 77 ALA A N 1
ATOM 635 C CA . ALA A 1 77 ? -0.938 10.325 18.555 1 94.85 77 ALA A CA 1
ATOM 636 C C . ALA A 1 77 ? 0.369 10.199 19.333 1 94.85 77 ALA A C 1
ATOM 638 O O . ALA A 1 77 ? 0.367 10.207 20.566 1 94.85 77 ALA A O 1
ATOM 639 N N . ARG A 1 78 ? 1.398 10.069 18.586 1 93.91 78 ARG A N 1
ATOM 640 C CA . ARG A 1 78 ? 2.727 10.049 19.188 1 93.91 78 ARG A CA 1
ATOM 641 C C . ARG A 1 78 ? 3.406 11.408 19.061 1 93.91 78 ARG A C 1
ATOM 643 O O . ARG A 1 78 ? 2.887 12.308 18.397 1 93.91 78 ARG A O 1
ATOM 650 N N . THR A 1 79 ? 4.497 11.514 19.79 1 96.06 79 THR A N 1
ATOM 651 C CA . THR A 1 79 ? 5.214 12.784 19.795 1 96.06 79 THR A CA 1
ATOM 652 C C . THR A 1 79 ? 5.604 13.191 18.377 1 96.06 79 THR A C 1
ATOM 654 O O . THR A 1 79 ? 5.498 14.363 18.009 1 96.06 79 THR A O 1
ATOM 657 N N . ARG A 1 80 ? 6.031 12.203 17.523 1 97.42 80 ARG A N 1
ATOM 658 C CA . ARG A 1 80 ? 6.586 12.573 16.225 1 97.42 80 ARG A CA 1
ATOM 659 C C . ARG A 1 80 ? 5.832 11.885 15.091 1 97.42 80 ARG A C 1
ATOM 661 O O . ARG A 1 80 ? 6.334 11.797 13.969 1 97.42 80 ARG A O 1
ATOM 668 N N . ALA A 1 81 ? 4.646 11.281 15.466 1 97.53 81 ALA A N 1
ATOM 669 C CA . ALA A 1 81 ? 3.885 10.589 14.429 1 97.53 81 ALA A CA 1
ATOM 670 C C . ALA A 1 81 ? 2.413 10.47 14.815 1 97.53 81 ALA A C 1
ATOM 672 O O . ALA A 1 81 ? 2.071 10.509 15.999 1 97.53 81 ALA A O 1
ATOM 673 N N . VAL A 1 82 ? 1.615 10.343 13.836 1 97.13 82 VAL A N 1
ATOM 674 C CA . VAL A 1 82 ? 0.197 10.042 14.005 1 97.13 82 VAL A CA 1
ATOM 675 C C . VAL A 1 82 ? -0.134 8.716 13.325 1 97.13 82 VAL A C 1
ATOM 677 O O . VAL A 1 82 ? 0.232 8.496 12.168 1 97.13 82 VAL A O 1
ATOM 680 N N . ARG A 1 83 ? -0.732 7.885 14.072 1 98.11 83 ARG A N 1
ATOM 681 C CA . ARG A 1 83 ? -1.296 6.663 13.509 1 98.11 83 ARG A CA 1
ATOM 682 C C . ARG A 1 83 ? -2.818 6.742 13.443 1 98.11 83 ARG A C 1
ATOM 684 O O . ARG A 1 83 ? -3.478 6.954 14.462 1 98.11 83 ARG A O 1
ATOM 691 N N . TYR A 1 84 ? -3.315 6.485 12.248 1 98.3 84 TYR A N 1
ATOM 692 C CA . TYR A 1 84 ? -4.763 6.528 12.079 1 98.3 84 TYR A CA 1
ATOM 693 C C . TYR A 1 84 ? -5.269 5.267 11.389 1 98.3 84 TYR A C 1
ATOM 695 O O . TYR A 1 84 ? -4.564 4.676 10.568 1 98.3 84 TYR A O 1
ATOM 703 N N . GLY A 1 85 ? -6.419 4.882 11.788 1 98.55 85 GLY A N 1
ATOM 704 C CA . GLY A 1 85 ? -7.112 3.776 11.146 1 98.55 85 GLY A CA 1
ATOM 705 C C . GLY A 1 85 ? -8.008 4.216 10.004 1 98.55 85 GLY A C 1
ATOM 706 O O . GLY A 1 85 ? -8.38 5.388 9.916 1 98.55 85 GLY A O 1
ATOM 707 N N . PHE A 1 86 ? -8.311 3.25 9.122 1 98.76 86 PHE A N 1
ATOM 708 C CA . PHE A 1 86 ? -9.235 3.545 8.034 1 98.76 86 PHE A CA 1
ATOM 709 C C . PHE A 1 86 ? -10.117 2.34 7.731 1 98.76 86 PHE A C 1
ATOM 711 O O . PHE A 1 86 ? -9.735 1.2 8.001 1 98.76 86 PHE A O 1
ATOM 718 N N . ASN A 1 87 ? -11.222 2.613 7.246 1 98.75 87 ASN A N 1
ATOM 719 C CA . ASN A 1 87 ? -12.151 1.681 6.615 1 98.75 87 ASN A CA 1
ATOM 720 C C . ASN A 1 87 ? -12.567 2.157 5.227 1 98.75 87 ASN A C 1
ATOM 722 O O . ASN A 1 87 ? -12.813 3.347 5.022 1 98.75 87 ASN A O 1
ATOM 726 N N . ILE A 1 88 ? -12.607 1.283 4.33 1 98.93 88 ILE A N 1
ATOM 727 C CA . ILE A 1 88 ? -13.135 1.564 3 1 98.93 88 ILE A CA 1
ATOM 728 C C . ILE A 1 88 ? -14.387 0.724 2.754 1 98.93 88 ILE A C 1
ATOM 730 O O . ILE A 1 88 ? -14.333 -0.508 2.791 1 98.93 88 ILE A O 1
ATOM 734 N N . PHE A 1 89 ? -15.439 1.375 2.472 1 98.84 89 PHE A N 1
ATOM 735 C CA . PHE A 1 89 ? -16.692 0.699 2.159 1 98.84 89 PHE A CA 1
ATOM 736 C C . PHE A 1 89 ? -17.051 0.877 0.689 1 98.84 89 PHE A C 1
ATOM 738 O O . PHE A 1 89 ? -16.87 1.959 0.127 1 98.84 89 PHE A O 1
ATOM 745 N N . ASN A 1 90 ? -17.511 -0.16 0.109 1 98.72 90 ASN A N 1
ATOM 746 C CA . ASN A 1 90 ? -18.163 -0.069 -1.193 1 98.72 90 ASN A CA 1
ATOM 747 C C . ASN A 1 90 ? -19.633 0.317 -1.057 1 98.72 90 ASN A C 1
ATOM 749 O O . ASN A 1 90 ? -20.466 -0.511 -0.684 1 98.72 90 ASN A O 1
ATOM 753 N N . ASP A 1 91 ? -19.905 1.495 -1.379 1 98.24 91 ASP A N 1
ATOM 754 C CA . ASP A 1 91 ? -21.25 2.026 -1.181 1 98.24 91 ASP A CA 1
ATOM 755 C C . ASP A 1 91 ? -22.248 1.36 -2.125 1 98.24 91 ASP A C 1
ATOM 757 O O . ASP A 1 91 ? -23.451 1.34 -1.854 1 98.24 91 ASP A O 1
ATOM 761 N N . SER A 1 92 ? -21.79 0.872 -3.238 1 96.93 92 SER A N 1
ATOM 762 C CA . SER A 1 92 ? -22.651 0.217 -4.217 1 96.93 92 SER A CA 1
ATOM 763 C C . SER A 1 92 ? -23.158 -1.124 -3.698 1 96.93 92 SER A C 1
ATOM 765 O O . SER A 1 92 ? -24.265 -1.549 -4.036 1 96.93 92 SER A O 1
ATOM 767 N N . THR A 1 93 ? -22.368 -1.789 -2.879 1 95.23 93 THR A N 1
ATOM 768 C CA . THR A 1 93 ? -22.734 -3.108 -2.375 1 95.23 93 THR A CA 1
ATOM 769 C C . THR A 1 93 ? -23.071 -3.044 -0.888 1 95.23 93 THR A C 1
ATOM 771 O O . THR A 1 93 ? -23.673 -3.972 -0.343 1 95.23 93 THR A O 1
ATOM 774 N N . GLY A 1 94 ? -22.582 -1.998 -0.249 1 96.77 94 GLY A N 1
ATOM 775 C CA . GLY A 1 94 ? -22.803 -1.849 1.18 1 96.77 94 GLY A CA 1
ATOM 776 C C . GLY A 1 94 ? -21.848 -2.675 2.021 1 96.77 94 GLY A C 1
ATOM 777 O O . GLY A 1 94 ? -22.047 -2.825 3.228 1 96.77 94 GLY A O 1
ATOM 778 N N . ILE A 1 95 ? -20.785 -3.243 1.463 1 97.3 95 ILE A N 1
ATOM 779 C CA . ILE A 1 95 ? -19.873 -4.137 2.169 1 97.3 95 ILE A CA 1
ATOM 780 C C . ILE A 1 95 ? -18.517 -3.458 2.344 1 97.3 95 ILE A C 1
ATOM 782 O O . ILE A 1 95 ? -18.129 -2.614 1.534 1 97.3 95 ILE A O 1
ATOM 786 N N . ARG A 1 96 ? -17.859 -3.811 3.424 1 98.72 96 ARG A N 1
ATOM 787 C CA . ARG A 1 96 ? -16.504 -3.308 3.623 1 98.72 96 ARG A CA 1
ATOM 788 C C . ARG A 1 96 ? -15.535 -3.938 2.628 1 98.72 96 ARG A C 1
ATOM 790 O O . ARG A 1 96 ? -15.528 -5.157 2.445 1 98.72 96 ARG A O 1
ATOM 797 N N . ALA A 1 97 ? -14.754 -3.062 2.041 1 98.76 97 ALA A N 1
ATOM 798 C CA . ALA A 1 97 ? -13.8 -3.531 1.039 1 98.76 97 ALA A CA 1
ATOM 799 C C . ALA A 1 97 ? -12.421 -3.748 1.655 1 98.76 97 ALA A C 1
ATOM 801 O O . ALA A 1 97 ? -11.682 -4.643 1.238 1 98.76 97 ALA A O 1
ATOM 802 N N . ALA A 1 98 ? -12.088 -2.902 2.655 1 98.9 98 ALA A N 1
ATOM 803 C CA . ALA A 1 98 ? -10.763 -2.983 3.264 1 98.9 98 ALA A CA 1
ATOM 804 C C . ALA A 1 98 ? -10.705 -2.182 4.561 1 98.9 98 ALA A C 1
ATOM 806 O O . ALA A 1 98 ? -11.553 -1.32 4.804 1 98.9 98 ALA A O 1
ATOM 807 N N . TYR A 1 99 ? -9.693 -2.469 5.391 1 98.9 99 TYR A N 1
ATOM 808 C CA . TYR A 1 99 ? -9.404 -1.692 6.592 1 98.9 99 TYR A CA 1
ATOM 809 C C . TYR A 1 99 ? -7.93 -1.796 6.966 1 98.9 99 TYR A C 1
ATOM 811 O O . TYR A 1 99 ? -7.211 -2.653 6.449 1 98.9 99 TYR A O 1
ATOM 819 N N . GLY A 1 100 ? -7.502 -0.9 7.797 1 98.81 100 GLY A N 1
ATOM 820 C CA . GLY A 1 100 ? -6.113 -0.908 8.227 1 98.81 100 GLY A CA 1
ATOM 821 C C . GLY A 1 100 ? -5.698 0.372 8.928 1 98.81 100 GLY A C 1
ATOM 822 O O . GLY A 1 100 ? -6.521 1.031 9.567 1 98.81 100 GLY A O 1
ATOM 823 N N . HIS A 1 101 ? -4.35 0.619 8.897 1 98.87 101 HIS A N 1
ATOM 824 C CA . HIS A 1 101 ? -3.837 1.844 9.502 1 98.87 101 HIS A CA 1
ATOM 825 C C . HIS A 1 101 ? -2.613 2.357 8.752 1 98.87 101 HIS A C 1
ATOM 827 O O . HIS A 1 101 ? -1.985 1.612 7.996 1 98.87 101 HIS A O 1
ATOM 833 N N . VAL A 1 102 ? -2.411 3.573 8.893 1 98.69 102 VAL A N 1
ATOM 834 C CA . VAL A 1 102 ? -1.218 4.257 8.404 1 98.69 102 VAL A CA 1
ATOM 835 C C . VAL A 1 102 ? -0.586 5.066 9.534 1 98.69 102 VAL A C 1
ATOM 837 O O . VAL A 1 102 ? -1.292 5.678 10.339 1 98.69 102 VAL A O 1
ATOM 840 N N . ALA A 1 103 ? 0.675 5.02 9.619 1 98.67 103 ALA A N 1
ATOM 841 C CA . ALA A 1 103 ? 1.416 5.931 10.487 1 98.67 103 ALA A CA 1
ATOM 842 C C . ALA A 1 103 ? 2.194 6.958 9.669 1 98.67 103 ALA A C 1
ATOM 844 O O . ALA A 1 103 ? 2.923 6.598 8.741 1 98.67 103 ALA A O 1
ATOM 845 N N . ALA A 1 104 ? 2.03 8.15 9.995 1 97.7 104 ALA A N 1
ATOM 846 C CA . ALA A 1 104 ? 2.697 9.264 9.325 1 97.7 104 ALA A CA 1
ATOM 847 C C . ALA A 1 104 ? 3.572 10.046 10.301 1 97.7 104 ALA A C 1
ATOM 849 O O . ALA A 1 104 ? 3.112 10.444 11.374 1 97.7 104 ALA A O 1
ATOM 850 N N . ALA A 1 105 ? 4.733 10.266 9.937 1 97.51 105 ALA A N 1
ATOM 851 C CA . ALA A 1 105 ? 5.655 11.031 10.772 1 97.51 105 ALA A CA 1
ATOM 852 C C . ALA A 1 105 ? 5.549 12.525 10.481 1 97.51 105 ALA A C 1
ATOM 854 O O . ALA A 1 105 ? 5.219 12.924 9.362 1 97.51 105 ALA A O 1
ATOM 855 N N . CYS A 1 106 ? 5.841 13.295 11.444 1 96.28 106 CYS A N 1
ATOM 856 C CA . CYS A 1 106 ? 5.977 14.734 11.254 1 96.28 106 CYS A CA 1
ATOM 857 C C . CYS A 1 106 ? 7.43 15.116 10.997 1 96.28 106 CYS A C 1
ATOM 859 O O . CYS A 1 106 ? 8.306 14.827 11.813 1 96.28 106 CYS A O 1
ATOM 861 N N . VAL A 1 107 ? 7.585 15.754 9.847 1 95.11 107 VAL A N 1
ATOM 862 C CA . VAL A 1 107 ? 8.961 16.089 9.494 1 95.11 107 VAL A CA 1
ATOM 863 C C . VAL A 1 107 ? 9.037 17.543 9.035 1 95.11 107 VAL A C 1
ATOM 865 O O . VAL A 1 107 ? 8.011 18.167 8.755 1 95.11 107 VAL A O 1
ATOM 868 N N . GLU A 1 108 ? 10.192 18.074 9.034 1 89.94 108 GLU A N 1
ATOM 869 C CA . GLU A 1 108 ? 10.51 19.361 8.423 1 89.94 108 GLU A CA 1
ATOM 870 C C . GLU A 1 108 ? 11.654 19.229 7.421 1 89.94 108 GLU A C 1
ATOM 872 O O . GLU A 1 108 ? 12.509 18.352 7.56 1 89.94 108 GLU A O 1
ATOM 877 N N . MET A 1 109 ? 11.559 20.006 6.332 1 82.42 109 MET A N 1
ATOM 878 C CA . MET A 1 109 ? 12.649 20.02 5.36 1 82.42 109 MET A CA 1
ATOM 879 C C . MET A 1 109 ? 13.794 20.905 5.84 1 82.42 109 MET A C 1
ATOM 881 O O . MET A 1 109 ? 13.582 22.067 6.192 1 82.42 109 MET A O 1
ATOM 885 N N . SER A 1 110 ? 14.911 20.253 6.094 1 82.17 110 SER A N 1
ATOM 886 C CA . SER A 1 110 ? 16.123 20.987 6.446 1 82.17 110 SER A CA 1
ATOM 887 C C . SER A 1 110 ? 17.26 20.671 5.48 1 82.17 110 SER A C 1
ATOM 889 O O . SER A 1 110 ? 17.711 19.527 5.396 1 82.17 110 SER A O 1
ATOM 891 N N . GLU A 1 111 ? 17.748 21.708 4.796 1 81.64 111 GLU A N 1
ATOM 892 C CA . GLU A 1 111 ? 18.854 21.566 3.854 1 81.64 111 GLU A CA 1
ATOM 893 C C . GLU A 1 111 ? 18.611 20.411 2.887 1 81.64 111 GLU A C 1
ATOM 895 O O . GLU A 1 111 ? 19.495 19.58 2.67 1 81.64 111 GLU A O 1
ATOM 900 N N . GLY A 1 112 ? 17.435 20.169 2.491 1 76.55 112 GLY A N 1
ATOM 901 C CA . GLY A 1 112 ? 17.114 19.163 1.491 1 76.55 112 GLY A CA 1
ATOM 902 C C . GLY A 1 112 ? 16.861 17.791 2.086 1 76.55 112 GLY A C 1
ATOM 903 O O . GLY A 1 112 ? 16.695 16.812 1.355 1 76.55 112 GLY A O 1
ATOM 904 N N . THR A 1 113 ? 16.908 17.753 3.405 1 80.8 113 THR A N 1
ATOM 905 C CA . THR A 1 113 ? 16.665 16.48 4.074 1 80.8 113 THR A CA 1
ATOM 906 C C . THR A 1 113 ? 15.468 16.584 5.015 1 80.8 113 THR A C 1
ATOM 908 O O . THR A 1 113 ? 15.167 17.663 5.528 1 80.8 113 THR A O 1
ATOM 911 N N . MET A 1 114 ? 14.845 15.463 5.157 1 85.61 114 MET A N 1
ATOM 912 C CA . MET A 1 114 ? 13.724 15.413 6.09 1 85.61 114 MET A CA 1
ATOM 913 C C . MET A 1 114 ? 14.208 15.13 7.508 1 85.61 114 MET A C 1
ATOM 915 O O . MET A 1 114 ? 14.974 14.191 7.731 1 85.61 114 MET A O 1
ATOM 919 N N . ARG A 1 115 ? 13.766 15.994 8.378 1 90.43 115 ARG A N 1
ATOM 920 C CA . ARG A 1 115 ? 14.09 15.807 9.789 1 90.43 115 ARG A CA 1
ATOM 921 C C . ARG A 1 115 ? 12.825 15.621 10.621 1 90.43 115 ARG A C 1
ATOM 923 O O . ARG A 1 115 ? 11.887 16.414 10.519 1 90.43 115 ARG A O 1
ATOM 930 N N . ALA A 1 116 ? 12.901 14.598 11.448 1 93.02 116 ALA A N 1
ATOM 931 C CA . ALA A 1 116 ? 11.757 14.345 12.321 1 93.02 116 ALA A CA 1
ATOM 932 C C . ALA A 1 116 ? 11.6 15.457 13.355 1 93.02 116 ALA A C 1
ATOM 934 O O . ALA A 1 116 ? 12.581 15.891 13.962 1 93.02 116 ALA A O 1
ATOM 935 N N . ILE A 1 117 ? 10.403 15.849 13.548 1 95.53 117 ILE A N 1
ATOM 936 C CA . ILE A 1 117 ? 10.091 16.857 14.555 1 95.53 117 ILE A CA 1
ATOM 937 C C . ILE A 1 117 ? 8.886 16.408 15.379 1 95.53 117 ILE A C 1
ATOM 939 O O . ILE A 1 117 ? 8.203 15.447 15.018 1 95.53 117 ILE A O 1
ATOM 943 N N . LYS A 1 118 ? 8.687 17.158 16.437 1 96.7 118 LYS A N 1
ATOM 944 C CA . LYS A 1 118 ? 7.42 17.014 17.148 1 96.7 118 LYS A CA 1
ATOM 945 C C . LYS A 1 118 ? 6.246 17.433 16.269 1 96.7 118 LYS A C 1
ATOM 947 O O . LYS A 1 118 ? 6.315 18.449 15.574 1 96.7 118 LYS A O 1
ATOM 952 N N . CYS A 1 119 ? 5.222 16.624 16.333 1 96.49 119 CYS A N 1
ATOM 953 C CA . CYS A 1 119 ? 4.054 16.979 15.535 1 96.49 119 CYS A CA 1
ATOM 954 C C . CYS A 1 119 ? 3.468 18.311 15.988 1 96.49 119 CYS A C 1
ATOM 956 O O . CYS A 1 119 ? 3.228 18.516 17.179 1 96.49 119 CYS A O 1
ATOM 958 N N . PRO A 1 120 ? 3.244 19.19 15.038 1 95.47 120 PRO A N 1
ATOM 959 C CA . PRO A 1 120 ? 2.616 20.463 15.398 1 95.47 120 PRO A CA 1
ATOM 960 C C . PRO A 1 120 ? 1.285 20.28 16.124 1 95.47 120 PRO A C 1
ATOM 962 O O . PRO A 1 120 ? 0.551 19.329 15.843 1 95.47 120 PRO A O 1
ATOM 965 N N . ARG A 1 121 ? 1.001 21.205 16.965 1 95.36 121 ARG A N 1
ATOM 966 C CA . ARG A 1 121 ? -0.219 21.143 17.763 1 95.36 121 ARG A CA 1
ATOM 967 C C . ARG A 1 121 ? -1.454 21.082 16.871 1 95.36 121 ARG A C 1
ATOM 969 O O . ARG A 1 121 ? -2.416 20.376 17.181 1 95.36 121 ARG A O 1
ATOM 976 N N . GLU A 1 122 ? -1.412 21.796 15.779 1 95.43 122 GLU A N 1
ATOM 977 C CA . GLU A 1 122 ? -2.563 21.858 14.883 1 95.43 122 GLU A CA 1
ATOM 978 C C . GLU A 1 122 ? -2.872 20.488 14.285 1 95.43 122 GLU A C 1
ATOM 980 O O . GLU A 1 122 ? -4.035 20.157 14.046 1 95.43 122 GLU A O 1
ATOM 985 N N . VAL A 1 123 ? -1.81 19.672 14.039 1 95.16 123 VAL A N 1
ATOM 986 C CA . VAL A 1 123 ? -1.994 18.329 13.498 1 95.16 123 VAL A CA 1
ATOM 987 C C . VAL A 1 123 ? -2.669 17.44 14.54 1 95.16 123 VAL A C 1
ATOM 989 O O . VAL A 1 123 ? -3.659 16.767 14.243 1 95.16 123 VAL A O 1
ATOM 992 N N . ILE A 1 124 ? -2.178 17.534 15.727 1 95.21 124 ILE A N 1
ATOM 993 C CA . ILE A 1 124 ? -2.699 16.718 16.819 1 95.21 124 ILE A CA 1
ATOM 994 C C . ILE A 1 124 ? -4.147 17.107 17.108 1 95.21 124 ILE A C 1
ATOM 996 O O . ILE A 1 124 ? -5.01 16.239 17.265 1 95.21 124 ILE A O 1
ATOM 1000 N N . GLU A 1 125 ? -4.411 18.303 17.168 1 94.73 125 GLU A N 1
ATOM 1001 C CA . GLU A 1 125 ? -5.759 18.798 17.434 1 94.73 125 GLU A CA 1
ATOM 1002 C C . GLU A 1 125 ? -6.732 18.362 16.343 1 94.73 125 GLU A C 1
ATOM 1004 O O . GLU A 1 125 ? -7.875 18.002 16.631 1 94.73 125 GLU A O 1
ATOM 1009 N N . ALA A 1 126 ? -6.304 18.48 15.12 1 94.92 126 ALA A N 1
ATOM 1010 C CA . ALA A 1 126 ? -7.148 18.041 14.012 1 94.92 126 ALA A CA 1
ATOM 1011 C C . ALA A 1 126 ? -7.563 16.583 14.182 1 94.92 126 ALA A C 1
ATOM 1013 O O . ALA A 1 126 ? -8.746 16.251 14.07 1 94.92 126 ALA A O 1
ATOM 1014 N N . TRP A 1 127 ? -6.575 15.719 14.477 1 95.8 127 TRP A N 1
ATOM 1015 C CA . TRP A 1 127 ? -6.836 14.286 14.559 1 95.8 127 TRP A CA 1
ATOM 1016 C C . TRP A 1 127 ? -7.65 13.951 15.805 1 95.8 127 TRP A C 1
ATOM 1018 O O . TRP A 1 127 ? -8.436 13 15.803 1 95.8 127 TRP A O 1
ATOM 1028 N N . THR A 1 128 ? -7.502 14.678 16.829 1 94.33 128 THR A N 1
ATOM 1029 C CA . THR A 1 128 ? -8.248 14.421 18.056 1 94.33 128 THR A CA 1
ATOM 1030 C C . THR A 1 128 ? -9.736 14.69 17.85 1 94.33 128 THR A C 1
ATOM 1032 O O . THR A 1 128 ? -10.575 14.16 18.581 1 94.33 128 THR A O 1
ATOM 1035 N N . LYS A 1 129 ? -10.064 15.495 16.878 1 92.98 129 LYS A N 1
ATOM 1036 C CA . LYS A 1 129 ? -11.457 15.819 16.584 1 92.98 129 LYS A CA 1
ATOM 1037 C C . LYS A 1 129 ? -12.174 14.633 15.944 1 92.98 129 LYS A C 1
ATOM 1039 O O . LYS A 1 129 ? -13.403 14.553 15.977 1 92.98 129 LYS A O 1
ATOM 1044 N N . VAL A 1 130 ? -11.544 13.817 15.192 1 91.77 130 VAL A N 1
ATOM 1045 C CA . VAL A 1 130 ? -12.218 12.746 14.466 1 91.77 130 VAL A CA 1
ATOM 1046 C C . VAL A 1 130 ? -12.076 11.433 15.232 1 91.77 130 VAL A C 1
ATOM 1048 O O . VAL A 1 130 ? -12.569 10.393 14.79 1 91.77 130 VAL A O 1
ATOM 1051 N N . GLY A 1 131 ? -11.657 11.502 16.464 1 75.94 131 GLY A N 1
ATOM 1052 C CA . GLY A 1 131 ? -11.682 10.411 17.425 1 75.94 131 GLY A CA 1
ATOM 1053 C C . GLY A 1 131 ? -11.046 9.138 16.899 1 75.94 131 GLY A C 1
ATOM 1054 O O . GLY A 1 131 ? -10.568 9.1 15.763 1 75.94 131 GLY A O 1
ATOM 1055 N N . GLY A 1 132 ? -10.675 8.141 17.921 1 61.84 132 GLY A N 1
ATOM 1056 C CA . GLY A 1 132 ? -10.297 6.739 17.842 1 61.84 132 GLY A CA 1
ATOM 1057 C C . GLY A 1 132 ? -11.366 5.801 18.369 1 61.84 132 GLY A C 1
ATOM 1058 O O . GLY A 1 132 ? -12.437 6.246 18.788 1 61.84 132 GLY A O 1
ATOM 1059 N N . PRO A 1 133 ? -11.36 4.379 18.092 1 49.25 133 PRO A N 1
ATOM 1060 C CA . PRO A 1 133 ? -12.329 3.627 18.892 1 49.25 133 PRO A CA 1
ATOM 1061 C C . PRO A 1 133 ? -12.367 4.079 20.35 1 49.25 133 PRO A C 1
ATOM 1063 O O . PRO A 1 133 ? -11.327 4.404 20.927 1 49.25 133 PRO A O 1
ATOM 1066 N N . THR A 1 134 ? -13.373 4.921 20.807 1 38.37 134 THR A N 1
ATOM 1067 C CA . THR A 1 134 ? -13.56 5.03 22.25 1 38.37 134 THR A CA 1
ATOM 1068 C C . THR A 1 134 ? -13.456 3.659 22.913 1 38.37 134 THR A C 1
ATOM 1070 O O . THR A 1 134 ? -13.905 2.657 22.352 1 38.37 134 THR A O 1
ATOM 1073 N N . MET B 1 1 ? 17.16 -19.595 -0.946 1 90.99 1 MET B N 1
ATOM 1074 C CA . MET B 1 1 ? 17.645 -18.221 -1.028 1 90.99 1 MET B CA 1
ATOM 1075 C C . MET B 1 1 ? 16.546 -17.283 -1.517 1 90.99 1 MET B C 1
ATOM 1077 O O . MET B 1 1 ? 15.757 -17.648 -2.391 1 90.99 1 MET B O 1
ATOM 1081 N N . PRO B 1 2 ? 16.51 -16.114 -0.963 1 96.36 2 PRO B N 1
ATOM 1082 C CA . PRO B 1 2 ? 15.478 -15.181 -1.421 1 96.36 2 PRO B CA 1
ATOM 1083 C C . PRO B 1 2 ? 15.6 -14.848 -2.906 1 96.36 2 PRO B C 1
ATOM 1085 O O . PRO B 1 2 ? 16.685 -14.964 -3.481 1 96.36 2 PRO B O 1
ATOM 1088 N N . PHE B 1 3 ? 14.521 -14.571 -3.525 1 97.91 3 PHE B N 1
ATOM 1089 C CA . PHE B 1 3 ? 14.522 -14.04 -4.883 1 97.91 3 PHE B CA 1
ATOM 1090 C C . PHE B 1 3 ? 14.801 -12.542 -4.879 1 97.91 3 PHE B C 1
ATOM 1092 O O . PHE B 1 3 ? 14.189 -11.793 -4.114 1 97.91 3 PHE B O 1
ATOM 1099 N N . ILE B 1 4 ? 15.689 -12.098 -5.779 1 98.27 4 ILE B N 1
ATOM 1100 C CA . ILE B 1 4 ? 16.05 -10.685 -5.82 1 98.27 4 ILE B CA 1
ATOM 1101 C C . ILE B 1 4 ? 15.809 -10.132 -7.223 1 98.27 4 ILE B C 1
ATOM 1103 O O . ILE B 1 4 ? 16.246 -10.722 -8.213 1 98.27 4 ILE B O 1
ATOM 1107 N N . ALA B 1 5 ? 15.107 -9.067 -7.376 1 98.65 5 ALA B N 1
ATOM 1108 C CA . ALA B 1 5 ? 14.897 -8.319 -8.613 1 98.65 5 ALA B CA 1
ATOM 1109 C C . ALA B 1 5 ? 15.377 -6.878 -8.47 1 98.65 5 ALA B C 1
ATOM 1111 O O . ALA B 1 5 ? 15.293 -6.293 -7.388 1 98.65 5 ALA B O 1
ATOM 1112 N N . LYS B 1 6 ? 15.828 -6.313 -9.577 1 98.66 6 LYS B N 1
ATOM 1113 C CA . LYS B 1 6 ? 16.355 -4.952 -9.561 1 98.66 6 LYS B CA 1
ATOM 1114 C C . LYS B 1 6 ? 15.562 -4.044 -10.496 1 98.66 6 LYS B C 1
ATOM 1116 O O . LYS B 1 6 ? 15.17 -4.459 -11.589 1 98.66 6 LYS B O 1
ATOM 1121 N N . TYR B 1 7 ? 15.433 -2.825 -10.027 1 98.78 7 TYR B N 1
ATOM 1122 C CA . TYR B 1 7 ? 14.679 -1.868 -10.828 1 98.78 7 TYR B CA 1
ATOM 1123 C C . TYR B 1 7 ? 15.305 -0.481 -10.752 1 98.78 7 TYR B C 1
ATOM 1125 O O . TYR B 1 7 ? 15.934 -0.13 -9.751 1 98.78 7 TYR B O 1
ATOM 1133 N N . MET B 1 8 ? 15.09 0.251 -11.79 1 98.58 8 MET B N 1
ATOM 1134 C CA . MET B 1 8 ? 15.387 1.68 -11.796 1 98.58 8 MET B CA 1
ATOM 1135 C C . MET B 1 8 ? 14.162 2.492 -11.387 1 98.58 8 MET B C 1
ATOM 1137 O O . MET B 1 8 ? 13.036 2.155 -11.757 1 98.58 8 MET B O 1
ATOM 1141 N N . VAL B 1 9 ? 14.43 3.554 -10.644 1 98.79 9 VAL B N 1
ATOM 1142 C CA . VAL B 1 9 ? 13.347 4.436 -10.222 1 98.79 9 VAL B CA 1
ATOM 1143 C C . VAL B 1 9 ? 13.206 5.591 -11.211 1 98.79 9 VAL B C 1
ATOM 1145 O O . VAL B 1 9 ? 14.16 6.336 -11.446 1 98.79 9 VAL B O 1
ATOM 1148 N N . TYR B 1 10 ? 12.064 5.786 -11.765 1 98.67 10 TYR B N 1
ATOM 1149 C CA . TYR B 1 10 ? 11.788 6.825 -12.751 1 98.67 10 TYR B CA 1
ATOM 1150 C C . TYR B 1 10 ? 11.011 7.977 -12.126 1 98.67 10 TYR B C 1
ATOM 1152 O O . TYR B 1 10 ? 10.555 7.88 -10.984 1 98.67 10 TYR B O 1
ATOM 1160 N N . LEU B 1 11 ? 10.881 9.023 -12.833 1 98.2 11 LEU B N 1
ATOM 1161 C CA . LEU B 1 11 ? 10.19 10.219 -12.364 1 98.2 11 LEU B CA 1
ATOM 1162 C C . LEU B 1 11 ? 8.743 9.904 -12 1 98.2 11 LEU B C 1
ATOM 1164 O O . LEU B 1 11 ? 8.222 10.419 -11.009 1 98.2 11 LEU B O 1
ATOM 1168 N N . SER B 1 12 ? 8.043 9.051 -12.704 1 97.9 12 SER B N 1
ATOM 1169 C CA . SER B 1 12 ? 6.635 8.717 -12.52 1 97.9 12 SER B CA 1
ATOM 1170 C C . SER B 1 12 ? 6.415 7.948 -11.221 1 97.9 12 SER B C 1
ATOM 1172 O O . SER B 1 12 ? 5.278 7.795 -10.769 1 97.9 12 SER B O 1
ATOM 1174 N N . ASP B 1 13 ? 7.528 7.447 -10.646 1 98.34 13 ASP B N 1
ATOM 1175 C CA . ASP B 1 13 ? 7.428 6.706 -9.392 1 98.34 13 ASP B CA 1
ATOM 1176 C C . ASP B 1 13 ? 7.399 7.654 -8.195 1 98.34 13 ASP B C 1
ATOM 1178 O O . ASP B 1 13 ? 7.114 7.235 -7.071 1 98.34 13 ASP B O 1
ATOM 1182 N N . THR B 1 14 ? 7.781 8.934 -8.435 1 97.19 14 THR B N 1
ATOM 1183 C CA . THR B 1 14 ? 7.985 9.875 -7.339 1 97.19 14 THR B CA 1
ATOM 1184 C C . THR B 1 14 ? 6.77 10.782 -7.172 1 97.19 14 THR B C 1
ATOM 1186 O O . THR B 1 14 ? 5.828 10.719 -7.964 1 97.19 14 THR B O 1
ATOM 1189 N N . ASP B 1 15 ? 6.774 11.498 -6.05 1 94.47 15 ASP B N 1
ATOM 1190 C CA . ASP B 1 15 ? 5.694 12.436 -5.761 1 94.47 15 ASP B CA 1
ATOM 1191 C C . ASP B 1 15 ? 6.231 13.855 -5.586 1 94.47 15 ASP B C 1
ATOM 1193 O O . ASP B 1 15 ? 7.382 14.135 -5.929 1 94.47 15 ASP B O 1
ATOM 1197 N N . ALA B 1 16 ? 5.38 14.807 -5.151 1 90.94 16 ALA B N 1
ATOM 1198 C CA . ALA B 1 16 ? 5.702 16.23 -5.095 1 90.94 16 ALA B CA 1
ATOM 1199 C C . ALA B 1 16 ? 6.798 16.505 -4.069 1 90.94 16 ALA B C 1
ATOM 1201 O O . ALA B 1 16 ? 7.416 17.572 -4.083 1 90.94 16 ALA B O 1
ATOM 1202 N N . ALA B 1 17 ? 7.041 15.49 -3.114 1 89.2 17 ALA B N 1
ATOM 1203 C CA . ALA B 1 17 ? 8.1 15.648 -2.121 1 89.2 17 ALA B CA 1
ATOM 1204 C C . ALA B 1 17 ? 9.454 15.237 -2.693 1 89.2 17 ALA B C 1
ATOM 1206 O O . ALA B 1 17 ? 10.474 15.307 -2.003 1 89.2 17 ALA B O 1
ATOM 1207 N N . GLY B 1 18 ? 9.459 14.73 -3.985 1 91.26 18 GLY B N 1
ATOM 1208 C CA . GLY B 1 18 ? 10.7 14.392 -4.664 1 91.26 18 GLY B CA 1
ATOM 1209 C C . GLY B 1 18 ? 11.196 12.996 -4.337 1 91.26 18 GLY B C 1
ATOM 1210 O O . GLY B 1 18 ? 12.362 12.674 -4.579 1 91.26 18 GLY B O 1
ATOM 1211 N N . ILE B 1 19 ? 10.371 12.241 -3.734 1 94.88 19 ILE B N 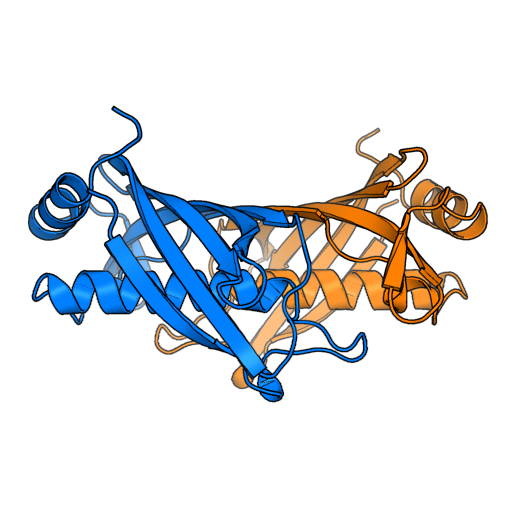1
ATOM 1212 C CA . ILE B 1 19 ? 10.732 10.875 -3.371 1 94.88 19 ILE B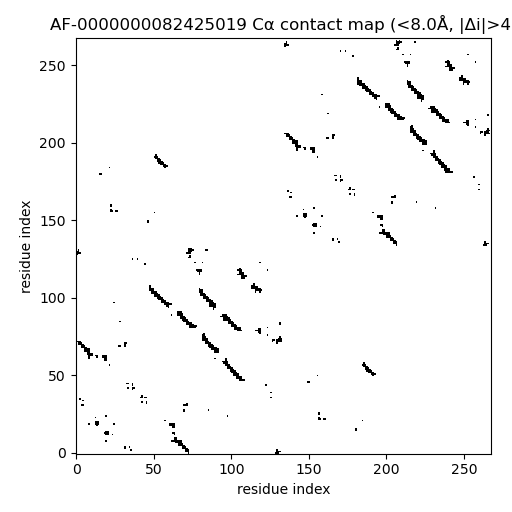 CA 1
ATOM 1213 C C . ILE B 1 19 ? 9.693 9.902 -3.926 1 94.88 19 ILE B C 1
ATOM 1215 O O . ILE B 1 19 ? 8.63 10.319 -4.393 1 94.88 19 ILE B O 1
ATOM 1219 N N . VAL B 1 20 ? 10.013 8.647 -3.928 1 97.75 20 VAL B N 1
ATOM 1220 C CA . VAL B 1 20 ? 9.061 7.637 -4.377 1 97.75 20 VAL B CA 1
ATOM 1221 C C . VAL B 1 20 ? 7.799 7.699 -3.52 1 97.75 20 VAL B C 1
ATOM 1223 O O . VAL B 1 20 ? 7.877 7.734 -2.29 1 97.75 20 VAL B O 1
ATOM 1226 N N . HIS B 1 21 ? 6.668 7.699 -4.174 1 97.79 21 HIS B N 1
ATOM 1227 C CA . HIS B 1 21 ? 5.384 7.672 -3.483 1 97.79 21 HIS B CA 1
ATOM 1228 C C . HIS B 1 21 ? 5.23 6.4 -2.655 1 97.79 21 HIS B C 1
ATOM 1230 O O . HIS B 1 21 ? 5.559 5.307 -3.121 1 97.79 21 HIS B O 1
ATOM 1236 N N . PHE B 1 22 ? 4.685 6.504 -1.499 1 98.17 22 PHE B N 1
ATOM 1237 C CA . PHE B 1 22 ? 4.677 5.392 -0.555 1 98.17 22 PHE B CA 1
ATOM 1238 C C . PHE B 1 22 ? 3.913 4.203 -1.125 1 98.17 22 PHE B C 1
ATOM 1240 O O . PHE B 1 22 ? 4.284 3.051 -0.892 1 98.17 22 PHE B O 1
ATOM 1247 N N . ALA B 1 23 ? 2.846 4.41 -1.884 1 98.37 23 ALA B N 1
ATOM 1248 C CA . ALA B 1 23 ? 2.061 3.322 -2.459 1 98.37 23 ALA B CA 1
ATOM 1249 C C . ALA B 1 23 ? 2.844 2.596 -3.549 1 98.37 23 ALA B C 1
ATOM 1251 O O . ALA B 1 23 ? 2.573 1.431 -3.846 1 98.37 23 ALA B O 1
ATOM 1252 N N . ASN B 1 24 ? 3.807 3.26 -4.159 1 98.6 24 ASN B N 1
ATOM 1253 C CA . ASN B 1 24 ? 4.551 2.675 -5.27 1 98.6 24 ASN B CA 1
ATOM 1254 C C . ASN B 1 24 ? 5.543 1.621 -4.787 1 98.6 24 ASN B C 1
ATOM 1256 O O . ASN B 1 24 ? 5.993 0.782 -5.57 1 98.6 24 ASN B O 1
ATOM 1260 N N . TYR B 1 25 ? 5.888 1.634 -3.514 1 98.9 25 TYR B N 1
ATOM 1261 C CA . TYR B 1 25 ? 6.713 0.562 -2.969 1 98.9 25 TYR B CA 1
ATOM 1262 C C . TYR B 1 25 ? 6.045 -0.794 -3.163 1 98.9 25 TYR B C 1
ATOM 1264 O O . TYR B 1 25 ? 6.705 -1.773 -3.521 1 98.9 25 TYR B O 1
ATOM 1272 N N . LEU B 1 26 ? 4.749 -0.801 -2.966 1 98.82 26 LEU B N 1
ATOM 1273 C CA . LEU B 1 26 ? 4.01 -2.048 -3.133 1 98.82 26 LEU B CA 1
ATOM 1274 C C . LEU B 1 26 ? 3.947 -2.45 -4.603 1 98.82 26 LEU B C 1
ATOM 1276 O O . LEU B 1 26 ? 3.907 -3.64 -4.924 1 98.82 26 LEU B O 1
ATOM 1280 N N . ARG B 1 27 ? 4.005 -1.49 -5.485 1 98.46 27 ARG B N 1
ATOM 1281 C CA . ARG B 1 27 ? 4.046 -1.807 -6.909 1 98.46 27 ARG B CA 1
ATOM 1282 C C . ARG B 1 27 ? 5.384 -2.43 -7.293 1 98.46 27 ARG B C 1
ATOM 1284 O O . ARG B 1 27 ? 5.439 -3.315 -8.15 1 98.46 27 ARG B O 1
ATOM 1291 N N . PHE B 1 28 ? 6.454 -1.988 -6.662 1 98.87 28 PHE B N 1
ATOM 1292 C CA . PHE B 1 28 ? 7.743 -2.634 -6.876 1 98.87 28 PHE B CA 1
ATOM 1293 C C . PHE B 1 28 ? 7.71 -4.081 -6.398 1 98.87 28 PHE B C 1
ATOM 1295 O O . PHE B 1 28 ? 8.243 -4.972 -7.062 1 98.87 28 PHE B O 1
ATOM 1302 N N . VAL B 1 29 ? 7.086 -4.296 -5.258 1 98.79 29 VAL B N 1
ATOM 1303 C CA . VAL B 1 29 ? 6.967 -5.643 -4.71 1 98.79 29 VAL B CA 1
ATOM 1304 C C . VAL B 1 29 ? 6.151 -6.518 -5.66 1 98.79 29 VAL B C 1
ATOM 1306 O O . VAL B 1 29 ? 6.508 -7.67 -5.914 1 98.79 29 VAL B O 1
ATOM 1309 N N . GLU B 1 30 ? 5.107 -5.963 -6.151 1 98.05 30 GLU B N 1
ATOM 1310 C CA . GLU B 1 30 ? 4.285 -6.68 -7.121 1 98.05 30 GLU B CA 1
ATOM 1311 C C . GLU B 1 30 ? 5.095 -7.064 -8.355 1 98.05 30 GLU B C 1
ATOM 1313 O O . GLU B 1 30 ? 5.008 -8.197 -8.834 1 98.05 30 GLU B O 1
ATOM 1318 N N . ARG B 1 31 ? 5.816 -6.131 -8.91 1 97.91 31 ARG B N 1
ATOM 1319 C CA . ARG B 1 31 ? 6.644 -6.398 -10.082 1 97.91 31 ARG B CA 1
ATOM 1320 C C . ARG B 1 31 ? 7.649 -7.51 -9.801 1 97.91 31 ARG B C 1
ATOM 1322 O O . ARG B 1 31 ? 7.86 -8.39 -10.639 1 97.91 31 ARG B O 1
ATOM 1329 N N . ALA B 1 32 ? 8.203 -7.422 -8.628 1 98.51 32 ALA B N 1
ATOM 1330 C CA . ALA B 1 32 ? 9.147 -8.466 -8.237 1 98.51 32 ALA B CA 1
ATOM 1331 C C . ALA B 1 32 ? 8.46 -9.827 -8.163 1 98.51 32 ALA B C 1
ATOM 1333 O O . ALA B 1 32 ? 9.037 -10.843 -8.556 1 98.51 32 ALA B O 1
ATOM 1334 N N . GLU B 1 33 ? 7.306 -9.861 -7.581 1 97.67 33 GLU B N 1
ATOM 1335 C CA . GLU B 1 33 ? 6.555 -11.111 -7.526 1 97.67 33 GLU B CA 1
ATOM 1336 C C . GLU B 1 33 ? 6.291 -11.658 -8.926 1 97.67 33 GLU B C 1
ATOM 1338 O O . GLU B 1 33 ? 6.427 -12.86 -9.164 1 97.67 33 GLU B O 1
ATOM 1343 N N . GLU B 1 34 ? 5.871 -10.775 -9.845 1 97.21 34 GLU B N 1
ATOM 1344 C CA . GLU B 1 34 ? 5.64 -11.199 -11.223 1 97.21 34 GLU B CA 1
ATOM 1345 C C . GLU B 1 34 ? 6.911 -11.768 -11.846 1 97.21 34 GLU B C 1
ATOM 1347 O O . GLU B 1 34 ? 6.872 -12.804 -12.513 1 97.21 34 GLU B O 1
ATOM 1352 N N . ASP B 1 35 ? 8.003 -11.087 -11.643 1 98 35 ASP B N 1
ATOM 1353 C CA . ASP B 1 35 ? 9.285 -11.566 -12.151 1 98 35 ASP B CA 1
ATOM 1354 C C . ASP B 1 35 ? 9.647 -12.918 -11.54 1 98 35 ASP B C 1
ATOM 1356 O O . ASP B 1 35 ? 10.204 -13.783 -12.219 1 98 35 ASP B O 1
ATOM 1360 N N . PHE B 1 36 ? 9.343 -13.06 -10.247 1 97.73 36 PHE B N 1
ATOM 1361 C CA . PHE B 1 36 ? 9.579 -14.322 -9.557 1 97.73 36 PHE B CA 1
ATOM 1362 C C . PHE B 1 36 ? 8.824 -15.46 -10.234 1 97.73 36 PHE B C 1
ATOM 1364 O O . PHE B 1 36 ? 9.425 -16.46 -10.632 1 97.73 36 PHE B O 1
ATOM 1371 N N . TYR B 1 37 ? 7.571 -15.262 -10.438 1 96.97 37 TYR B N 1
ATOM 1372 C CA . TYR B 1 37 ? 6.774 -16.312 -11.062 1 96.97 37 TYR B CA 1
ATOM 1373 C C . TYR B 1 37 ? 7.246 -16.582 -12.486 1 96.97 37 TYR B C 1
ATOM 1375 O O . TYR B 1 37 ? 7.283 -17.733 -12.926 1 96.97 37 TYR B O 1
ATOM 1383 N N . ARG B 1 38 ? 7.576 -15.53 -13.217 1 96.96 38 ARG B N 1
ATOM 1384 C CA . ARG B 1 38 ? 8.112 -15.704 -14.563 1 96.96 38 ARG B CA 1
ATOM 1385 C C . ARG B 1 38 ? 9.368 -16.569 -14.544 1 96.96 38 ARG B C 1
ATOM 1387 O O . ARG B 1 38 ? 9.524 -17.464 -15.378 1 96.96 38 ARG B O 1
ATOM 1394 N N . SER B 1 39 ? 10.229 -16.361 -13.59 1 96.86 39 SER B N 1
ATOM 1395 C CA . SER B 1 39 ? 11.487 -17.092 -13.48 1 96.86 39 SER B CA 1
ATOM 1396 C C . SER B 1 39 ? 11.247 -18.561 -13.151 1 96.86 39 SER B C 1
ATOM 1398 O O . SER B 1 39 ? 12.107 -19.408 -13.402 1 96.86 39 SER B O 1
ATOM 1400 N N . MET B 1 40 ? 10.093 -18.854 -12.574 1 95.48 40 MET B N 1
ATOM 1401 C CA . MET B 1 40 ? 9.742 -20.219 -12.193 1 95.48 40 MET B CA 1
ATOM 1402 C C . MET B 1 40 ? 8.948 -20.905 -13.299 1 95.48 40 MET B C 1
ATOM 1404 O O . MET B 1 40 ? 8.453 -22.018 -13.115 1 95.48 40 MET B O 1
ATOM 1408 N N . GLY B 1 41 ? 8.655 -20.215 -14.408 1 95.79 41 GLY B N 1
ATOM 1409 C CA . GLY B 1 41 ? 7.894 -20.777 -15.513 1 95.79 41 GLY B CA 1
ATOM 1410 C C . GLY B 1 41 ? 6.393 -20.703 -15.302 1 95.79 41 GLY B C 1
ATOM 1411 O O . GLY B 1 41 ? 5.642 -21.5 -15.869 1 95.79 41 GLY B O 1
ATOM 1412 N N . LEU B 1 42 ? 5.973 -19.764 -14.369 1 95.11 42 LEU B N 1
ATOM 1413 C CA . LEU B 1 42 ? 4.559 -19.597 -14.049 1 95.11 42 LEU B CA 1
ATOM 1414 C C . LEU B 1 42 ? 4.105 -18.167 -14.322 1 95.11 42 LEU B C 1
ATOM 1416 O O . LEU B 1 42 ? 3.575 -17.499 -13.432 1 95.11 42 LEU B O 1
ATOM 1420 N N . PRO B 1 43 ? 4.102 -17.703 -15.54 1 91.51 43 PRO B N 1
ATOM 1421 C CA . PRO B 1 43 ? 3.861 -16.285 -15.819 1 91.51 43 PRO B CA 1
ATOM 1422 C C . PRO B 1 43 ? 2.395 -15.893 -15.653 1 91.51 43 PRO B C 1
ATOM 1424 O O . PRO B 1 43 ? 2.086 -14.715 -15.454 1 91.51 43 PRO B O 1
ATOM 1427 N N . LYS B 1 44 ? 1.404 -16.799 -15.596 1 89.22 44 LYS B N 1
ATOM 1428 C CA . LYS B 1 44 ? -0.011 -16.438 -15.605 1 89.22 44 LYS B CA 1
ATOM 1429 C C . LYS B 1 44 ? -0.624 -16.581 -14.215 1 89.22 44 LYS B C 1
ATOM 1431 O O . LYS B 1 44 ? -1.787 -16.23 -14.004 1 89.22 44 LYS B O 1
ATOM 1436 N N . ILE B 1 45 ? 0.123 -17.05 -13.25 1 88.83 45 ILE B N 1
ATOM 1437 C CA . ILE B 1 45 ? -0.43 -17.41 -11.949 1 88.83 45 ILE B CA 1
ATOM 1438 C C . ILE B 1 45 ? -0.78 -16.145 -11.168 1 88.83 45 ILE B C 1
ATOM 1440 O O . ILE B 1 45 ? -1.739 -16.131 -10.393 1 88.83 45 ILE B O 1
ATOM 1444 N N . TYR B 1 46 ? -0.023 -15.099 -11.422 1 84.55 46 TYR B N 1
ATOM 1445 C CA . TYR B 1 46 ? -0.17 -13.872 -10.647 1 84.55 46 TYR B CA 1
ATOM 1446 C C . TYR B 1 46 ? -1.583 -13.314 -10.77 1 84.55 46 TYR B C 1
ATOM 1448 O O . TYR B 1 46 ? -2.131 -12.775 -9.806 1 84.55 46 TYR B O 1
ATOM 1456 N N . GLU B 1 47 ? -2.236 -13.484 -11.892 1 84.48 47 GLU B N 1
ATOM 1457 C CA . GLU B 1 47 ? -3.556 -12.928 -12.173 1 84.48 47 GLU B CA 1
ATOM 1458 C C . GLU B 1 47 ? -4.621 -13.558 -11.28 1 84.48 47 GLU B C 1
ATOM 1460 O O . GLU B 1 47 ? -5.722 -13.02 -11.144 1 84.48 47 GLU B O 1
ATOM 1465 N N . PHE B 1 48 ? -4.291 -14.59 -10.615 1 87.99 48 PHE B N 1
ATOM 1466 C CA . PHE B 1 48 ? -5.258 -15.343 -9.824 1 87.99 48 PHE B CA 1
ATOM 1467 C C . PHE B 1 48 ? -4.886 -15.316 -8.346 1 87.99 48 PHE B C 1
ATOM 1469 O O . PHE B 1 48 ? -5.227 -16.235 -7.598 1 87.99 48 PHE B O 1
ATOM 1476 N N . MET B 1 49 ? -4.142 -14.363 -8.032 1 93.91 49 MET B N 1
ATOM 1477 C CA . MET B 1 49 ? -3.699 -14.261 -6.644 1 93.91 49 MET B CA 1
ATOM 1478 C C . MET B 1 49 ? -3.99 -12.875 -6.08 1 93.91 49 MET B C 1
ATOM 1480 O O . MET B 1 49 ? -3.072 -12.082 -5.863 1 93.91 49 MET B O 1
ATOM 1484 N N . PRO B 1 50 ? -5.212 -12.573 -5.771 1 95.42 50 PRO B N 1
ATOM 1485 C CA . PRO B 1 50 ? -5.515 -11.279 -5.153 1 95.42 50 PRO B CA 1
ATOM 1486 C C . PRO B 1 50 ? -4.856 -11.11 -3.786 1 95.42 50 PRO B C 1
ATOM 1488 O O . PRO B 1 50 ? -4.719 -12.081 -3.038 1 95.42 50 PRO B O 1
ATOM 1491 N N . ARG B 1 51 ? -4.425 -9.916 -3.505 1 97.5 51 ARG B N 1
ATOM 1492 C CA . ARG B 1 51 ? -3.86 -9.606 -2.196 1 97.5 51 ARG B CA 1
ATOM 1493 C C . ARG B 1 51 ? -4.949 -9.541 -1.131 1 97.5 51 ARG B C 1
ATOM 1495 O O . ARG B 1 51 ? -6 -8.934 -1.346 1 97.5 51 ARG B O 1
ATOM 1502 N N . ILE B 1 52 ? -4.685 -10.123 0.018 1 98.24 52 ILE B N 1
ATOM 1503 C CA . ILE B 1 52 ? -5.674 -10.098 1.09 1 98.24 52 ILE B CA 1
ATOM 1504 C C . ILE B 1 52 ? -5.119 -9.329 2.287 1 98.24 52 ILE B C 1
ATOM 1506 O O . ILE B 1 52 ? -5.863 -8.976 3.205 1 98.24 52 ILE B O 1
ATOM 1510 N N . GLU B 1 53 ? -3.804 -9.094 2.242 1 98.79 53 GLU B N 1
ATOM 1511 C CA . GLU B 1 53 ? -3.148 -8.352 3.314 1 98.79 53 GLU B CA 1
ATOM 1512 C C . GLU B 1 53 ? -1.815 -7.772 2.848 1 98.79 53 GLU B C 1
ATOM 1514 O O . GLU B 1 53 ? -1.081 -8.415 2.096 1 98.79 53 GLU B O 1
ATOM 1519 N N . ALA B 1 54 ? -1.49 -6.577 3.256 1 98.9 54 ALA B N 1
ATOM 1520 C CA . ALA B 1 54 ? -0.164 -5.997 3.057 1 98.9 54 ALA B CA 1
ATOM 1521 C C . ALA B 1 54 ? 0.273 -5.195 4.279 1 98.9 54 ALA B C 1
ATOM 1523 O O . ALA B 1 54 ? -0.537 -4.495 4.892 1 98.9 54 ALA B O 1
ATOM 1524 N N . PHE B 1 55 ? 1.466 -5.358 4.651 1 98.93 55 PHE B N 1
ATOM 1525 C CA . PHE B 1 55 ? 2.135 -4.585 5.691 1 98.93 55 PHE B CA 1
ATOM 1526 C C . PHE B 1 55 ? 3.48 -4.066 5.199 1 98.93 55 PHE B C 1
ATOM 1528 O O . PHE B 1 55 ? 4.25 -4.806 4.584 1 98.93 55 PHE B O 1
ATOM 1535 N N . ILE B 1 56 ? 3.784 -2.789 5.466 1 98.92 56 ILE B N 1
ATOM 1536 C CA . ILE B 1 56 ? 5.056 -2.224 5.027 1 98.92 56 ILE B CA 1
ATOM 1537 C C . ILE B 1 56 ? 5.524 -1.167 6.024 1 98.92 56 ILE B C 1
ATOM 1539 O O . ILE B 1 56 ? 4.723 -0.365 6.509 1 98.92 56 ILE B O 1
ATOM 1543 N N . ARG B 1 57 ? 6.722 -1.208 6.329 1 98.9 57 ARG B N 1
ATOM 1544 C CA . ARG B 1 57 ? 7.44 -0.174 7.068 1 98.9 57 ARG B CA 1
ATOM 1545 C C . ARG B 1 57 ? 8.434 0.552 6.167 1 98.9 57 ARG B C 1
ATOM 1547 O O . ARG B 1 57 ? 9.193 -0.084 5.432 1 98.9 57 ARG B O 1
ATOM 1554 N N . TYR B 1 58 ? 8.365 1.841 6.203 1 98.56 58 TYR B N 1
ATOM 1555 C CA . TYR B 1 58 ? 9.257 2.686 5.417 1 98.56 58 TYR B CA 1
ATOM 1556 C C . TYR B 1 58 ? 10.417 3.193 6.266 1 98.56 58 TYR B C 1
ATOM 1558 O O . TYR B 1 58 ? 10.206 3.792 7.323 1 98.56 58 TYR B O 1
ATOM 1566 N N . GLU B 1 59 ? 11.587 3.023 5.811 1 97.74 59 GLU B N 1
ATOM 1567 C CA . GLU B 1 59 ? 12.741 3.33 6.65 1 97.74 59 GLU B CA 1
ATOM 1568 C C . GLU B 1 59 ? 13.546 4.493 6.077 1 97.74 59 GLU B C 1
ATOM 1570 O O . GLU B 1 59 ? 14.131 5.279 6.826 1 97.74 59 GLU B O 1
ATOM 1575 N N . SER B 1 60 ? 13.688 4.569 4.775 1 96.21 60 SER B N 1
ATOM 1576 C CA . SER B 1 60 ? 14.427 5.643 4.119 1 96.21 60 SER B CA 1
ATOM 1577 C C . SER B 1 60 ? 13.846 5.952 2.743 1 96.21 60 SER B C 1
ATOM 1579 O O . SER B 1 60 ? 13.269 5.077 2.096 1 96.21 60 SER B O 1
ATOM 1581 N N . PRO B 1 61 ? 13.993 7.186 2.338 1 95.43 61 PRO B N 1
ATOM 1582 C CA . PRO B 1 61 ? 13.412 7.562 1.047 1 95.43 61 PRO B CA 1
ATOM 1583 C C . PRO B 1 61 ? 14.204 7.014 -0.139 1 95.43 61 PRO B C 1
ATOM 1585 O O . PRO B 1 61 ? 15.393 6.714 -0.006 1 95.43 61 PRO B O 1
ATOM 1588 N N . ILE B 1 62 ? 13.519 6.791 -1.231 1 97.43 62 ILE B N 1
ATOM 1589 C CA . ILE B 1 62 ? 14.083 6.492 -2.543 1 97.43 62 ILE B CA 1
ATOM 1590 C C . ILE B 1 62 ? 13.828 7.66 -3.493 1 97.43 62 ILE B C 1
ATOM 1592 O O . ILE B 1 62 ? 12.755 8.267 -3.466 1 97.43 62 ILE B O 1
ATOM 1596 N N . ARG B 1 63 ? 14.774 8.028 -4.341 1 96.7 63 ARG B N 1
ATOM 1597 C CA . ARG B 1 63 ? 14.664 9.18 -5.23 1 96.7 63 ARG B CA 1
ATOM 1598 C C . ARG B 1 63 ? 14.789 8.758 -6.69 1 96.7 63 ARG B C 1
ATOM 1600 O O . ARG B 1 63 ? 15.224 7.643 -6.984 1 96.7 63 ARG B O 1
ATOM 1607 N N . ARG B 1 64 ? 14.349 9.645 -7.554 1 97.95 64 ARG B N 1
ATOM 1608 C CA . ARG B 1 64 ? 14.521 9.404 -8.983 1 97.95 64 ARG B CA 1
ATOM 1609 C C . ARG B 1 64 ? 15.981 9.12 -9.318 1 97.95 64 ARG B C 1
ATOM 1611 O O . ARG B 1 64 ? 16.881 9.8 -8.822 1 97.95 64 ARG B O 1
ATOM 1618 N N . GLY B 1 65 ? 16.134 8.117 -10.181 1 98.14 65 GLY B N 1
ATOM 1619 C CA . GLY B 1 65 ? 17.483 7.79 -10.614 1 98.14 65 GLY B CA 1
ATOM 1620 C C . GLY B 1 65 ? 18.152 6.743 -9.743 1 98.14 65 GLY B C 1
ATOM 1621 O O . GLY B 1 65 ? 19.17 6.165 -10.129 1 98.14 65 GLY B O 1
ATOM 1622 N N . ASP B 1 66 ? 17.583 6.501 -8.565 1 98.38 66 ASP B N 1
ATOM 1623 C CA . ASP B 1 66 ? 18.111 5.43 -7.726 1 98.38 66 ASP B CA 1
ATOM 1624 C C . ASP B 1 66 ? 17.841 4.062 -8.347 1 98.38 66 ASP B C 1
ATOM 1626 O O . ASP B 1 66 ? 16.864 3.888 -9.079 1 98.38 66 ASP B O 1
ATOM 1630 N N . SER B 1 67 ? 18.726 3.138 -8.117 1 98.69 67 SER B N 1
ATOM 1631 C CA . SER B 1 67 ? 18.465 1.719 -8.335 1 98.69 67 SER B CA 1
ATOM 1632 C C . SER B 1 67 ? 18.05 1.028 -7.041 1 98.69 67 SER B C 1
ATOM 1634 O O . SER B 1 67 ? 18.576 1.337 -5.97 1 98.69 67 SER B O 1
ATOM 1636 N N . ILE B 1 68 ? 17.09 0.083 -7.184 1 98.88 68 ILE B N 1
ATOM 1637 C CA . ILE B 1 68 ? 16.636 -0.616 -5.987 1 98.88 68 ILE B CA 1
ATOM 1638 C C . ILE B 1 68 ? 16.664 -2.123 -6.228 1 98.88 68 ILE B C 1
ATOM 1640 O O . ILE B 1 68 ? 16.578 -2.577 -7.371 1 98.88 68 ILE B O 1
ATOM 1644 N N . SER B 1 69 ? 16.828 -2.859 -5.126 1 98.87 69 SER B N 1
ATOM 1645 C CA . SER B 1 69 ? 16.657 -4.308 -5.091 1 98.87 69 SER B CA 1
ATOM 1646 C C . SER B 1 69 ? 15.477 -4.704 -4.211 1 98.87 69 SER B C 1
ATOM 1648 O O . SER B 1 69 ? 15.35 -4.226 -3.081 1 98.87 69 SER B O 1
ATOM 1650 N N . VAL B 1 70 ? 14.656 -5.544 -4.759 1 98.86 70 VAL B N 1
ATOM 1651 C CA . VAL B 1 70 ? 13.529 -6.102 -4.021 1 98.86 70 VAL B CA 1
ATOM 1652 C C . VAL B 1 70 ? 13.769 -7.587 -3.754 1 98.86 70 VAL B C 1
ATOM 1654 O O . VAL B 1 70 ? 13.915 -8.376 -4.69 1 98.86 70 VAL B O 1
ATOM 1657 N N . GLU B 1 71 ? 13.781 -7.912 -2.477 1 98.61 71 GLU B N 1
ATOM 1658 C CA . GLU B 1 71 ? 13.978 -9.292 -2.042 1 98.61 71 GLU B CA 1
ATOM 1659 C C . GLU B 1 71 ? 12.668 -9.914 -1.569 1 98.61 71 GLU B C 1
ATOM 1661 O O . GLU B 1 71 ? 11.958 -9.33 -0.748 1 98.61 71 GLU B O 1
ATOM 1666 N N . LEU B 1 72 ? 12.391 -11.114 -2.08 1 98.52 72 LEU B N 1
ATOM 1667 C CA . LEU B 1 72 ? 11.198 -11.852 -1.681 1 98.52 72 LEU B CA 1
ATOM 1668 C C . LEU B 1 72 ? 11.572 -13.175 -1.022 1 98.52 72 LEU B C 1
ATOM 1670 O O . LEU B 1 72 ? 12.494 -13.859 -1.473 1 98.52 72 LEU B O 1
ATOM 1674 N N . SER B 1 73 ? 10.849 -13.485 0.01 1 98.11 73 SER B N 1
ATOM 1675 C CA . SER B 1 73 ? 11.002 -14.789 0.648 1 98.11 73 SER B CA 1
ATOM 1676 C C . SER B 1 73 ? 9.676 -15.286 1.214 1 98.11 73 SER B C 1
ATOM 1678 O O . SER B 1 73 ? 8.83 -14.487 1.621 1 98.11 73 SER B O 1
ATOM 1680 N N . LEU B 1 74 ? 9.527 -16.609 1.32 1 97.81 74 LEU B N 1
ATOM 1681 C CA . LEU B 1 74 ? 8.319 -17.204 1.881 1 97.81 74 LEU B CA 1
ATOM 1682 C C . LEU B 1 74 ? 8.276 -17.021 3.395 1 97.81 74 LEU B C 1
ATOM 1684 O O . LEU B 1 74 ? 9.261 -17.292 4.085 1 97.81 74 LEU B O 1
ATOM 1688 N N . GLU B 1 75 ? 7.202 -16.55 3.859 1 97.67 75 GLU B N 1
ATOM 1689 C CA . GLU B 1 75 ? 6.986 -16.53 5.302 1 97.67 75 GLU B CA 1
ATOM 1690 C C . GLU B 1 75 ? 6.096 -17.688 5.744 1 97.67 75 GLU B C 1
ATOM 1692 O O . GLU B 1 75 ? 6.381 -18.351 6.743 1 97.67 75 GLU B O 1
ATOM 1697 N N . GLU B 1 76 ? 5.064 -17.883 4.978 1 96.42 76 GLU B N 1
ATOM 1698 C CA . GLU B 1 76 ? 4.086 -18.905 5.336 1 96.42 76 GLU B CA 1
ATOM 1699 C C . GLU B 1 76 ? 3.308 -19.379 4.112 1 96.42 76 GLU B C 1
ATOM 1701 O O . GLU B 1 76 ? 2.872 -18.566 3.294 1 96.42 76 GLU B O 1
ATOM 1706 N N . ALA B 1 77 ? 3.163 -20.624 3.971 1 94.9 77 ALA B N 1
ATOM 1707 C CA . ALA B 1 77 ? 2.265 -21.223 2.988 1 94.9 77 ALA B CA 1
ATOM 1708 C C . ALA B 1 77 ? 1.024 -21.803 3.659 1 94.9 77 ALA B C 1
ATOM 1710 O O . ALA B 1 77 ? 1.112 -22.787 4.398 1 94.9 77 ALA B O 1
ATOM 1711 N N . ARG B 1 78 ? -0.066 -21.159 3.39 1 94.03 78 ARG B N 1
ATOM 1712 C CA . ARG B 1 78 ? -1.347 -21.667 3.87 1 94.03 78 ARG B CA 1
ATOM 1713 C C . ARG B 1 78 ? -2.08 -22.429 2.771 1 94.03 78 ARG B C 1
ATOM 1715 O O . ARG B 1 78 ? -1.641 -22.443 1.62 1 94.03 78 ARG B O 1
ATOM 1722 N N . THR B 1 79 ? -3.107 -23.108 3.212 1 96.16 79 THR B N 1
ATOM 1723 C CA . THR B 1 79 ? -3.866 -23.92 2.268 1 96.16 79 THR B CA 1
ATOM 1724 C C . THR B 1 79 ? -4.375 -23.069 1.109 1 96.16 79 THR B C 1
ATOM 1726 O O . THR B 1 79 ? -4.334 -23.497 -0.047 1 96.16 79 THR B O 1
ATOM 1729 N N . ARG B 1 80 ? -4.816 -21.812 1.412 1 97.48 80 ARG B N 1
ATOM 1730 C CA . ARG B 1 80 ? -5.478 -21.04 0.365 1 97.48 80 ARG B CA 1
ATOM 1731 C C . ARG B 1 80 ? -4.786 -19.697 0.154 1 97.48 80 ARG B C 1
ATOM 1733 O O . ARG B 1 80 ? -5.362 -18.782 -0.438 1 97.48 80 ARG B O 1
ATOM 1740 N N . ALA B 1 81 ? -3.573 -19.576 0.747 1 97.56 81 ALA B N 1
ATOM 1741 C CA . ALA B 1 81 ? -2.867 -18.305 0.603 1 97.56 81 ALA B CA 1
ATOM 1742 C C . ALA B 1 81 ? -1.368 -18.483 0.824 1 97.56 81 ALA B C 1
ATOM 1744 O O . ALA B 1 81 ? -0.94 -19.43 1.489 1 97.56 81 ALA B O 1
ATOM 1745 N N . VAL B 1 82 ? -0.628 -17.603 0.284 1 97.23 82 VAL B N 1
ATOM 1746 C CA . VAL B 1 82 ? 0.808 -17.5 0.519 1 97.23 82 VAL B CA 1
ATOM 1747 C C . VAL B 1 82 ? 1.138 -16.137 1.122 1 97.23 82 VAL B C 1
ATOM 1749 O O . VAL B 1 82 ? 0.698 -15.103 0.614 1 97.23 82 VAL B O 1
ATOM 1752 N N . ARG B 1 83 ? 1.818 -16.193 2.183 1 98.13 83 ARG B N 1
ATOM 1753 C CA . ARG B 1 83 ? 2.383 -14.977 2.76 1 98.13 83 ARG B CA 1
ATOM 1754 C C . ARG B 1 83 ? 3.891 -14.918 2.543 1 98.13 83 ARG B C 1
ATOM 1756 O O . ARG B 1 83 ? 4.619 -15.825 2.953 1 98.13 83 ARG B O 1
ATOM 1763 N N . TYR B 1 84 ? 4.306 -13.797 1.979 1 98.33 84 TYR B N 1
ATOM 1764 C CA . TYR B 1 84 ? 5.734 -13.636 1.734 1 98.33 84 TYR B CA 1
ATOM 1765 C C . TYR B 1 84 ? 6.233 -12.299 2.271 1 98.33 84 TYR B C 1
ATOM 1767 O O . TYR B 1 84 ? 5.488 -11.317 2.296 1 98.33 84 TYR B O 1
ATOM 1775 N N . GLY B 1 85 ? 7.427 -12.339 2.722 1 98.56 85 GLY B N 1
ATOM 1776 C CA . GLY B 1 85 ? 8.109 -11.128 3.149 1 98.56 85 GLY B CA 1
ATOM 1777 C C . GLY B 1 85 ? 8.903 -10.466 2.039 1 98.56 85 GLY B C 1
ATOM 1778 O O . GLY B 1 85 ? 9.224 -11.103 1.033 1 98.56 85 GLY B O 1
ATOM 1779 N N . PHE B 1 86 ? 9.18 -9.165 2.238 1 98.76 86 PHE B N 1
ATOM 1780 C CA . PHE B 1 86 ? 10.01 -8.456 1.271 1 98.76 86 PHE B CA 1
ATOM 1781 C C . PHE B 1 86 ? 10.909 -7.443 1.969 1 98.76 86 PHE B C 1
ATOM 1783 O O . PHE B 1 86 ? 10.586 -6.965 3.059 1 98.76 86 PHE B O 1
ATOM 1790 N N . ASN B 1 87 ? 11.954 -7.188 1.379 1 98.76 87 ASN B N 1
ATOM 1791 C CA . ASN B 1 87 ? 12.865 -6.084 1.658 1 98.76 87 ASN B CA 1
ATOM 1792 C C . ASN B 1 87 ? 13.161 -5.27 0.401 1 98.76 87 ASN B C 1
ATOM 1794 O O . ASN B 1 87 ? 13.346 -5.833 -0.679 1 98.76 87 ASN B O 1
ATOM 1798 N N . ILE B 1 88 ? 13.159 -4.028 0.537 1 98.93 88 ILE B N 1
ATOM 1799 C CA . ILE B 1 88 ? 13.575 -3.135 -0.539 1 98.93 88 ILE B CA 1
ATOM 1800 C C . ILE B 1 88 ? 14.835 -2.379 -0.124 1 98.93 88 ILE B C 1
ATOM 1802 O O . ILE B 1 88 ? 14.83 -1.649 0.871 1 98.93 88 ILE B O 1
ATOM 1806 N N . PHE B 1 89 ? 15.843 -2.523 -0.883 1 98.84 89 PHE B N 1
ATOM 1807 C CA . PHE B 1 89 ? 17.095 -1.818 -0.636 1 98.84 89 PHE B CA 1
ATOM 1808 C C . PHE B 1 89 ? 17.337 -0.755 -1.701 1 98.84 89 PHE B C 1
ATOM 1810 O O . PHE B 1 89 ? 17.073 -0.982 -2.884 1 98.84 89 PHE B O 1
ATOM 1817 N N . ASN B 1 90 ? 17.79 0.356 -1.273 1 98.73 90 ASN B N 1
ATOM 1818 C CA . ASN B 1 90 ? 18.34 1.35 -2.189 1 98.73 90 ASN B CA 1
ATOM 1819 C C . ASN B 1 90 ? 19.801 1.059 -2.52 1 98.73 90 ASN B C 1
ATOM 1821 O O . ASN B 1 90 ? 20.689 1.305 -1.702 1 98.73 90 ASN B O 1
ATOM 1825 N N . ASP B 1 91 ? 20.007 0.61 -3.667 1 98.27 91 ASP B N 1
ATOM 1826 C CA . ASP B 1 91 ? 21.344 0.18 -4.063 1 98.27 91 ASP B CA 1
ATOM 1827 C C . ASP B 1 91 ? 22.289 1.372 -4.191 1 98.27 91 ASP B C 1
ATOM 1829 O O . ASP B 1 91 ? 23.509 1.217 -4.095 1 98.27 91 ASP B O 1
ATOM 1833 N N . SER B 1 92 ? 21.775 2.524 -4.463 1 97.06 92 SER B N 1
ATOM 1834 C CA . SER B 1 92 ? 22.581 3.731 -4.613 1 97.06 92 SER B CA 1
ATOM 1835 C C . SER B 1 92 ? 23.173 4.169 -3.277 1 97.06 92 SER B C 1
ATOM 1837 O O . SER B 1 92 ? 24.263 4.743 -3.233 1 97.06 92 SER B O 1
ATOM 1839 N N . THR B 1 93 ? 22.457 3.907 -2.198 1 95.29 93 THR B N 1
ATOM 1840 C CA . THR B 1 93 ? 22.908 4.338 -0.879 1 95.29 93 THR B CA 1
ATOM 1841 C C . THR B 1 93 ? 23.36 3.143 -0.045 1 95.29 93 THR B C 1
ATOM 1843 O O . THR B 1 93 ? 24.035 3.31 0.973 1 95.29 93 THR B O 1
ATOM 1846 N N . GLY B 1 94 ? 22.895 1.972 -0.44 1 96.83 94 GLY B N 1
ATOM 1847 C CA . GLY B 1 94 ? 23.228 0.763 0.298 1 96.83 94 GLY B CA 1
ATOM 1848 C C . GLY B 1 94 ? 22.371 0.564 1.534 1 96.83 94 GLY B C 1
ATOM 1849 O O . GLY B 1 94 ? 22.672 -0.287 2.374 1 96.83 94 GLY B O 1
ATOM 1850 N N . ILE B 1 95 ? 21.273 1.299 1.731 1 97.32 95 ILE B N 1
ATOM 1851 C CA . ILE B 1 95 ? 20.456 1.246 2.939 1 97.32 95 ILE B CA 1
ATOM 1852 C C . ILE B 1 95 ? 19.09 0.647 2.612 1 97.32 95 ILE B C 1
ATOM 1854 O O . ILE B 1 95 ? 18.614 0.752 1.478 1 97.32 95 ILE B O 1
ATOM 1858 N N . ARG B 1 96 ? 18.523 -0.011 3.593 1 98.72 96 ARG B N 1
ATOM 1859 C CA . ARG B 1 96 ? 17.166 -0.522 3.421 1 98.72 96 ARG B CA 1
ATOM 1860 C C . ARG B 1 96 ? 16.154 0.618 3.381 1 98.72 96 ARG B C 1
ATOM 1862 O O . ARG B 1 96 ? 16.185 1.513 4.228 1 98.72 96 ARG B O 1
ATOM 1869 N N . ALA B 1 97 ? 15.296 0.521 2.395 1 98.76 97 ALA B N 1
ATOM 1870 C CA . ALA B 1 97 ? 14.291 1.567 2.224 1 98.76 97 ALA B CA 1
ATOM 1871 C C . ALA B 1 97 ? 12.968 1.168 2.87 1 98.76 97 ALA B C 1
ATOM 1873 O O . ALA B 1 97 ? 12.23 2.022 3.367 1 98.76 97 ALA B O 1
ATOM 1874 N N . ALA B 1 98 ? 12.674 -0.148 2.848 1 98.9 98 ALA B N 1
ATOM 1875 C CA . ALA B 1 98 ? 11.401 -0.625 3.382 1 98.9 98 ALA B CA 1
ATOM 1876 C C . ALA B 1 98 ? 11.409 -2.142 3.547 1 98.9 98 ALA B C 1
ATOM 1878 O O . ALA B 1 98 ? 12.236 -2.833 2.948 1 98.9 98 ALA B O 1
ATOM 1879 N N . TYR B 1 99 ? 10.476 -2.651 4.347 1 98.9 99 TYR B N 1
ATOM 1880 C CA . TYR B 1 99 ? 10.249 -4.085 4.49 1 98.9 99 TYR B CA 1
ATOM 1881 C C . TYR B 1 99 ? 8.813 -4.37 4.912 1 98.9 99 TYR B C 1
ATOM 1883 O O . TYR B 1 99 ? 8.089 -3.461 5.325 1 98.9 99 TYR B O 1
ATOM 1891 N N . GLY B 1 100 ? 8.416 -5.598 4.749 1 98.82 100 GLY B N 1
ATOM 1892 C CA . GLY B 1 100 ? 7.065 -5.983 5.124 1 98.82 100 GLY B CA 1
ATOM 1893 C C . GLY B 1 100 ? 6.657 -7.338 4.578 1 98.82 100 GLY B C 1
ATOM 1894 O O . GLY B 1 100 ? 7.502 -8.215 4.384 1 98.82 100 GLY B O 1
ATOM 1895 N N . HIS B 1 101 ? 5.31 -7.512 4.472 1 98.87 101 HIS B N 1
ATOM 1896 C CA . HIS B 1 101 ? 4.797 -8.76 3.916 1 98.87 101 HIS B CA 1
ATOM 1897 C C . HIS B 1 101 ? 3.503 -8.529 3.143 1 98.87 101 HIS B C 1
ATOM 1899 O O . HIS B 1 101 ? 2.85 -7.497 3.313 1 98.87 101 HIS B O 1
ATOM 1905 N N . VAL B 1 102 ? 3.264 -9.397 2.288 1 98.7 102 VAL B N 1
ATOM 1906 C CA . VAL B 1 102 ? 2.014 -9.475 1.54 1 98.7 102 VAL B CA 1
ATOM 1907 C C . VAL B 1 102 ? 1.438 -10.886 1.64 1 98.7 102 VAL B C 1
ATOM 1909 O O . VAL B 1 102 ? 2.18 -11.87 1.6 1 98.7 102 VAL B O 1
ATOM 1912 N N . ALA B 1 103 ? 0.188 -10.971 1.821 1 98.68 103 ALA B N 1
ATOM 1913 C CA . ALA B 1 103 ? -0.518 -12.243 1.689 1 98.68 103 ALA B CA 1
ATOM 1914 C C . ALA B 1 103 ? -1.394 -12.257 0.44 1 98.68 103 ALA B C 1
ATOM 1916 O O . ALA B 1 103 ? -2.181 -11.334 0.215 1 98.68 103 ALA B O 1
ATOM 1917 N N . ALA B 1 104 ? -1.248 -13.245 -0.314 1 97.76 104 ALA B N 1
ATOM 1918 C CA . ALA B 1 104 ? -2.003 -13.425 -1.551 1 97.76 104 ALA B CA 1
ATOM 1919 C C . ALA B 1 104 ? -2.832 -14.705 -1.507 1 97.76 104 ALA B C 1
ATOM 1921 O O . ALA B 1 104 ? -2.312 -15.778 -1.194 1 97.76 104 ALA B O 1
ATOM 1922 N N . ALA B 1 105 ? -4.023 -14.595 -1.822 1 97.56 105 ALA B N 1
ATOM 1923 C CA . ALA B 1 105 ? -4.91 -15.756 -1.844 1 97.56 105 ALA B CA 1
ATOM 1924 C C . ALA B 1 105 ? -4.883 -16.44 -3.208 1 97.56 105 ALA B C 1
ATOM 1926 O O . ALA B 1 105 ? -4.668 -15.789 -4.232 1 97.56 105 ALA B O 1
ATOM 1927 N N . CYS B 1 106 ? -5.127 -17.689 -3.201 1 96.36 106 CYS B N 1
ATOM 1928 C CA . CYS B 1 106 ? -5.33 -18.431 -4.441 1 96.36 106 CYS B CA 1
ATOM 1929 C C . CYS B 1 106 ? -6.81 -18.511 -4.792 1 96.36 106 CYS B C 1
ATOM 1931 O O . CYS B 1 106 ? -7.614 -19.008 -4.002 1 96.36 106 CYS B O 1
ATOM 1933 N N . VAL B 1 107 ? -7.068 -18.001 -5.982 1 95.15 107 VAL B N 1
ATOM 1934 C CA . VAL B 1 107 ? -8.477 -17.977 -6.36 1 95.15 107 VAL B CA 1
ATOM 1935 C C . VAL B 1 107 ? -8.64 -18.511 -7.781 1 95.15 107 VAL B C 1
ATOM 1937 O O . VAL B 1 107 ? -7.66 -18.639 -8.519 1 95.15 107 VAL B O 1
ATOM 1940 N N . GLU B 1 108 ? -9.809 -18.869 -8.116 1 90.06 108 GLU B N 1
ATOM 1941 C CA . GLU B 1 108 ? -10.218 -19.193 -9.479 1 90.06 108 GLU B CA 1
ATOM 1942 C C . GLU B 1 108 ? -11.425 -18.363 -9.905 1 90.06 108 GLU B C 1
ATOM 1944 O O . GLU B 1 108 ? -12.238 -17.965 -9.068 1 90.06 108 GLU B O 1
ATOM 1949 N N . MET B 1 109 ? -11.441 -17.973 -11.194 1 82.36 109 MET B N 1
ATOM 1950 C CA . MET B 1 109 ? -12.596 -17.252 -11.721 1 82.36 109 MET B CA 1
ATOM 1951 C C . MET B 1 109 ? -13.735 -18.212 -12.047 1 82.36 109 MET B C 1
ATOM 1953 O O . MET B 1 109 ? -13.539 -19.193 -12.766 1 82.36 109 MET B O 1
ATOM 1957 N N . SER B 1 110 ? -14.795 -18.06 -11.297 1 82.15 110 SER B N 1
ATOM 1958 C CA . SER B 1 110 ? -16.002 -18.83 -11.576 1 82.15 110 SER B CA 1
ATOM 1959 C C . SER B 1 110 ? -17.193 -17.915 -11.842 1 82.15 110 SER B C 1
ATOM 1961 O O . SER B 1 110 ? -17.605 -17.154 -10.964 1 82.15 110 SER B O 1
ATOM 1963 N N . GLU B 1 111 ? -17.78 -18.037 -13.036 1 81.7 111 GLU B N 1
ATOM 1964 C CA . GLU B 1 111 ? -18.942 -17.243 -13.422 1 81.7 111 GLU B CA 1
ATOM 1965 C C . GLU B 1 111 ? -18.727 -15.763 -13.117 1 81.7 111 GLU B C 1
ATOM 1967 O O . GLU B 1 111 ? -19.594 -15.112 -12.532 1 81.7 111 GLU B O 1
ATOM 1972 N N . GLY B 1 112 ? -17.577 -15.252 -13.27 1 76.28 112 GLY B N 1
ATOM 1973 C CA . GLY B 1 112 ? -17.292 -13.836 -13.104 1 76.28 112 GLY B CA 1
ATOM 1974 C C . GLY B 1 112 ? -16.954 -13.459 -11.674 1 76.28 112 GLY B C 1
ATOM 1975 O O . GLY B 1 112 ? -16.809 -12.277 -11.355 1 76.28 112 GLY B O 1
ATOM 1976 N N . THR B 1 113 ? -16.906 -14.476 -10.824 1 80.92 113 THR B N 1
ATOM 1977 C CA . THR B 1 113 ? -16.574 -14.217 -9.427 1 80.92 113 THR B CA 1
ATOM 1978 C C . THR B 1 113 ? -15.316 -14.979 -9.02 1 80.92 113 THR B C 1
ATOM 1980 O O . THR B 1 113 ? -15.004 -16.025 -9.594 1 80.92 113 THR B O 1
ATOM 1983 N N . MET B 1 114 ? -14.645 -14.397 -8.089 1 85.76 114 MET B N 1
ATOM 1984 C CA . MET B 1 114 ? -13.456 -15.061 -7.562 1 85.76 114 MET B CA 1
ATOM 1985 C C . MET B 1 114 ? -13.823 -16.021 -6.436 1 85.76 114 MET B C 1
ATOM 1987 O O . MET B 1 114 ? -14.533 -15.646 -5.501 1 85.76 114 MET B O 1
ATOM 1991 N N . ARG B 1 115 ? -13.333 -17.223 -6.607 1 90.69 115 ARG B N 1
ATOM 1992 C CA . ARG B 1 115 ? -13.545 -18.23 -5.573 1 90.69 115 ARG B CA 1
ATOM 1993 C C . ARG B 1 115 ? -12.216 -18.725 -5.01 1 90.69 115 ARG B C 1
ATOM 1995 O O . ARG B 1 115 ? -11.316 -19.097 -5.766 1 90.69 115 ARG B O 1
ATOM 2002 N N . ALA B 1 116 ? -12.19 -18.754 -3.688 1 93.11 116 ALA B N 1
ATOM 2003 C CA . ALA B 1 116 ? -10.977 -19.245 -3.04 1 93.11 116 ALA B CA 1
ATOM 2004 C C . ALA B 1 116 ? -10.785 -20.737 -3.295 1 93.11 116 ALA B C 1
ATOM 2006 O O . ALA B 1 116 ? -11.734 -21.517 -3.196 1 93.11 116 ALA B O 1
ATOM 2007 N N . ILE B 1 117 ? -9.61 -21.087 -3.565 1 95.61 117 ILE B N 1
ATOM 2008 C CA . ILE B 1 117 ? -9.261 -22.489 -3.765 1 95.61 117 ILE B CA 1
ATOM 2009 C C . ILE B 1 117 ? -7.981 -22.817 -2.998 1 95.61 117 ILE B C 1
ATOM 2011 O O . ILE B 1 117 ? -7.293 -21.916 -2.512 1 95.61 117 ILE B O 1
ATOM 2015 N N . LYS B 1 118 ? -7.724 -24.103 -2.974 1 96.72 118 LYS B N 1
ATOM 2016 C CA . LYS B 1 118 ? -6.404 -24.528 -2.519 1 96.72 118 LYS B CA 1
ATOM 2017 C C . LYS B 1 118 ? -5.313 -24.052 -3.474 1 96.72 118 LYS B C 1
ATOM 2019 O O . LYS B 1 118 ? -5.471 -24.132 -4.694 1 96.72 118 LYS B O 1
ATOM 2024 N N . CYS B 1 119 ? -4.262 -23.567 -2.878 1 96.51 119 CYS B N 1
ATOM 2025 C CA . CYS B 1 119 ? -3.17 -23.114 -3.733 1 96.51 119 CYS B CA 1
ATOM 2026 C C . CYS B 1 119 ? -2.602 -24.269 -4.549 1 96.51 119 CYS B C 1
ATOM 2028 O O . CYS B 1 119 ? -2.282 -25.325 -4 1 96.51 119 CYS B O 1
ATOM 2030 N N . PRO B 1 120 ? -2.477 -24.051 -5.84 1 95.52 120 PRO B N 1
ATOM 2031 C CA . PRO B 1 120 ? -1.868 -25.093 -6.671 1 95.52 120 PRO B CA 1
ATOM 2032 C C . PRO B 1 120 ? -0.481 -25.502 -6.181 1 95.52 120 PRO B C 1
ATOM 2034 O O . PRO B 1 120 ? 0.263 -24.669 -5.658 1 95.52 120 PRO B O 1
ATOM 2037 N N . ARG B 1 121 ? -0.158 -26.723 -6.411 1 95.36 121 ARG B N 1
ATOM 2038 C CA . ARG B 1 121 ? 1.121 -27.268 -5.965 1 95.36 121 ARG B CA 1
ATOM 2039 C C . ARG B 1 121 ? 2.287 -26.482 -6.554 1 95.36 121 ARG B C 1
ATOM 2041 O O . ARG B 1 121 ? 3.293 -26.255 -5.88 1 95.36 121 ARG B O 1
ATOM 2048 N N . GLU B 1 122 ? 2.13 -26.061 -7.79 1 95.45 122 GLU B N 1
ATOM 2049 C CA . GLU B 1 122 ? 3.208 -25.351 -8.472 1 95.45 122 GLU B CA 1
ATOM 2050 C C . GLU B 1 122 ? 3.521 -24.027 -7.78 1 95.45 122 GLU B C 1
ATOM 2052 O O . GLU B 1 122 ? 4.673 -23.59 -7.756 1 95.45 122 GLU B O 1
ATOM 2057 N N . VAL B 1 123 ? 2.482 -23.376 -7.205 1 95.29 123 VAL B N 1
ATOM 2058 C CA . VAL B 1 123 ? 2.673 -22.118 -6.492 1 95.29 123 VAL B CA 1
ATOM 2059 C C . VAL B 1 123 ? 3.453 -22.367 -5.203 1 95.29 123 VAL B C 1
ATOM 2061 O O . VAL B 1 123 ? 4.442 -21.684 -4.927 1 95.29 123 VAL B O 1
ATOM 2064 N N . ILE B 1 124 ? 3.041 -23.379 -4.506 1 95.23 124 ILE B N 1
ATOM 2065 C CA . ILE B 1 124 ? 3.669 -23.719 -3.234 1 95.23 124 ILE B CA 1
ATOM 2066 C C . ILE B 1 124 ? 5.12 -24.133 -3.47 1 95.23 124 ILE B C 1
ATOM 2068 O O . ILE B 1 124 ? 6.022 -23.693 -2.753 1 95.23 124 ILE B O 1
ATOM 2072 N N . GLU B 1 125 ? 5.346 -24.902 -4.398 1 94.72 125 GLU B N 1
ATOM 2073 C CA . GLU B 1 125 ? 6.692 -25.366 -4.723 1 94.72 125 GLU B CA 1
ATOM 2074 C C . GLU B 1 125 ? 7.597 -24.203 -5.119 1 94.72 125 GLU B C 1
ATOM 2076 O O . GLU B 1 125 ? 8.77 -24.167 -4.742 1 94.72 125 GLU B O 1
ATOM 2081 N N . ALA B 1 126 ? 7.075 -23.331 -5.938 1 94.97 126 ALA B N 1
ATOM 2082 C CA . ALA B 1 126 ? 7.849 -22.158 -6.334 1 94.97 126 ALA B CA 1
ATOM 2083 C C . ALA B 1 126 ? 8.327 -21.378 -5.112 1 94.97 126 ALA B C 1
ATOM 2085 O O . ALA B 1 126 ? 9.508 -21.039 -5.007 1 94.97 126 ALA B O 1
ATOM 2086 N N . TRP B 1 127 ? 7.404 -21.123 -4.185 1 95.82 127 TRP B N 1
ATOM 2087 C CA . TRP B 1 127 ? 7.72 -20.296 -3.025 1 95.82 127 TRP B CA 1
ATOM 2088 C C . TRP B 1 127 ? 8.635 -21.04 -2.058 1 95.82 127 TRP B C 1
ATOM 2090 O O . TRP B 1 127 ? 9.451 -20.424 -1.368 1 95.82 127 TRP B O 1
ATOM 2100 N N . THR B 1 128 ? 8.534 -22.3 -1.986 1 94.27 128 THR B N 1
ATOM 2101 C CA . THR B 1 128 ? 9.376 -23.08 -1.086 1 94.27 128 THR B CA 1
ATOM 2102 C C . THR B 1 128 ? 10.835 -23.028 -1.531 1 94.27 128 THR B C 1
ATOM 2104 O O . THR B 1 128 ? 11.743 -23.236 -0.724 1 94.27 128 THR B O 1
ATOM 2107 N N . LYS B 1 129 ? 11.056 -22.742 -2.785 1 92.94 129 LYS B N 1
ATOM 2108 C CA . LYS B 1 129 ? 12.412 -22.655 -3.319 1 92.94 129 LYS B CA 1
ATOM 2109 C C . LYS B 1 129 ? 13.117 -21.395 -2.826 1 92.94 129 LYS B C 1
ATOM 2111 O O . LYS B 1 129 ? 14.348 -21.325 -2.829 1 92.94 129 LYS B O 1
ATOM 2116 N N . VAL B 1 130 ? 12.464 -20.33 -2.615 1 91.73 130 VAL B N 1
ATOM 2117 C CA . VAL B 1 130 ? 13.118 -19.076 -2.257 1 91.73 130 VAL B CA 1
ATOM 2118 C C . VAL B 1 130 ? 13.066 -18.879 -0.744 1 91.73 130 VAL B C 1
ATOM 2120 O O . VAL B 1 130 ? 13.559 -17.875 -0.225 1 91.73 130 VAL B O 1
ATOM 2123 N N . GLY B 1 131 ? 12.728 -19.93 -0.007 1 76.01 131 GLY B N 1
ATOM 2124 C CA . GLY B 1 131 ? 12.841 -20.039 1.439 1 76.01 131 GLY B CA 1
ATOM 2125 C C . GLY B 1 131 ? 12.281 -18.835 2.174 1 76.01 131 GLY B C 1
ATOM 2126 O O . GLY B 1 131 ? 11.774 -17.901 1.549 1 76.01 131 GLY B O 1
ATOM 2127 N N . GLY B 1 132 ? 11.957 -19.044 3.617 1 62.12 132 GLY B N 1
ATOM 2128 C CA . GLY B 1 132 ? 11.69 -18.105 4.694 1 62.12 132 GLY B CA 1
ATOM 2129 C C . GLY B 1 132 ? 12.903 -17.832 5.562 1 62.12 132 GLY B C 1
ATOM 2130 O O . GLY B 1 132 ? 13.986 -18.366 5.311 1 62.12 132 GLY B O 1
ATOM 2131 N N . PRO B 1 133 ? 12.961 -16.727 6.499 1 49.41 133 PRO B N 1
ATOM 2132 C CA . PRO B 1 133 ? 14.075 -16.802 7.447 1 49.41 133 PRO B CA 1
ATOM 2133 C C . PRO B 1 133 ? 14.276 -18.207 8.012 1 49.41 133 PRO B C 1
ATOM 2135 O O . PRO B 1 133 ? 13.301 -18.923 8.255 1 49.41 133 PRO B O 1
ATOM 2138 N N . THR B 1 134 ? 15.297 -18.996 7.527 1 38.62 134 THR B N 1
ATOM 2139 C CA . THR B 1 134 ? 15.658 -20.166 8.319 1 38.62 134 THR B CA 1
ATOM 2140 C C . THR B 1 134 ? 15.69 -19.824 9.806 1 38.62 134 THR B C 1
ATOM 2142 O O . THR B 1 134 ? 16.087 -18.721 10.186 1 38.62 134 THR B O 1
#

Organism: NCBI:txid62609

InterPro domains:
  IPR006684 Acyl-CoA thioester hydrolase YbgC/YbaW family [PIRSF003230] (3-127)
  IPR029069 HotDog domain superfamily [SSF54637] (1-127)

=== Feature glossary ===
Annotated list of the representations used here:

Nearest PDB structures. The Foldseek neighbor list gives the closest experimentally determined structures in the PDB, ranked by structural alignment. TM-score near 1 means near-identical fold; near 0.3 means only rough topology match. This is how one finds what a novel AlphaFold prediction most resembles in the solved-structure universe.

Foldseek 3Di. Foldseek's 3Di representation compresses backbone geometry into a per-residue letter drawn from a learned twenty-state alphabet. It captures the tertiary interaction pattern around each residue — which residues are packed against it in space, regardless of where they are in sequence.

Radius of gyration, Cα contacts, bounding box. Radius of gyration (Rg) is the root-mean-square distance of Cα atoms from their centroid — a single number for overall size and compactness. A globular domain of N residues has Rg ≈ 2.2·N^0.38 Å; an extended or disordered chain has a much larger Rg. The Cα contact count is the number of residue pairs whose Cα atoms are within 8 Å and are more than four positions apart in sequence — a standard proxy for tertiary packing density. The bounding box is the smallest axis-aligned box enclosing all Cα atoms.

InterPro / GO / CATH / organism. The annotation block draws on four external resources. InterPro: which protein families and domains the sequence belongs to. GO: standardized terms for what the protein does, what process it participates in, and where in the cell it acts. CATH: which structural fold it has in the CATH hierarchy. Organism: the species of origin.

mmCIF coordinates. The mmCIF block holds the 3D Cartesian coordinates of each backbone atom (N, Cα, C, O) in ångströms. mmCIF is the PDB's canonical archive format — a tagged-loop text representation of the atomic model.

pLDDT. pLDDT is the predicted lDDT-Cα score: AlphaFold's confidence that the local environment of each residue (all inter-atomic distances within 15 Å) is correctly placed. It is a per-residue number between 0 and 100, with higher meaning more reliable.

Backbone torsions (φ/ψ). φ (phi) and ψ (psi) are the two rotatable backbone dihedrals per residue: φ is the C(i-1)–N–Cα–C torsion, ψ is the N–Cα–C–N(i+1) torsion, both in degrees on (−180°, 180°]. α-helical residues cluster near (−60°, −45°); β-strand residues near (−120°, +130°). A Ramachandran plot is simply a scatter of (φ, ψ) for every residue.

B-factor. For experimental (PDB) structures, the B-factor (temperature factor) quantifies the positional spread of each atom in the crystal — a combination of thermal vibration and static disorder — in units of Å². High B-factors mark flexible loops or poorly resolved regions; low B-factors mark the rigid, well-ordered core.

Secondary structure (3-state, P-SEA). SS3 is a coarse helix/strand/coil call (letters a/b/c) made by the P-SEA algorithm from inter-Cα distances and dihedrals. It is less detailed than DSSP but needs only Cα positions.

Predicted aligned error. Predicted aligned error is AlphaFold's pairwise confidence. Unlike pLDDT (per-residue), PAE is per-residue-pair and captures whether two parts of the structure are correctly placed relative to each other. Units are ångströms of expected positional error.

Solvent-accessible surface area. Solvent-accessible surface area (SASA) is the area in Å² traced out by the centre of a 1.4 Å probe sphere (a water molecule) rolled over the protein's van der Waals surface (Shrake–Rupley / Lee–Richards construction). Buried residues have near-zero SASA; fully exposed residues can exceed 200 Å². The total SASA scales roughly with the number of surface residues.

Secondary structure (8-state, DSSP). The SS8 string is DSSP's per-residue secondary-structure call. α-helix (H) means an i→i+4 H-bond ladder; β-strand (E) means the residue participates in a β-sheet; 3₁₀ (G) and π (I) are tighter and wider helices; T/S are turns/bends; '-' is loop.

Rendered structure images. Structure images are PyMOL renders from six orthogonal camera directions. Cartoon representation draws helices as coils and strands as arrows; sticks shows the backbone as bonds; surface shows the solvent-excluded envelope. Rainbow coloring maps sequence position to hue (blue→red, N→C); chain coloring assigns a distinct color per polypeptide.

Sequence. The amino-acid sequence is the protein's primary structure: the linear order of residues from the N-terminus to the C-terminus, written in one-letter code. Everything else here — the 3D coordinates, the secondary structure, the domain annotations — is ultimately a consequence of this string.

Contact-map, Ramachandran, and PAE plots. Three diagnostic plots accompany the record. The Cα contact map visualizes the tertiary structure as a 2D adjacency matrix (8 Å cutoff, sequence-local contacts suppressed). The Ramachandran plot shows the distribution of backbone (φ, ψ) torsions, with points in the α and β basins reflecting secondary structure content. The PAE plot shows AlphaFold's inter-residue confidence as a color matrix.